Protein AF-A0A9W4UFJ7-F1 (afdb_monomer_lite)

Radius of gyration: 25.42 Å; chains: 1; bounding box: 50×74×70 Å

Structure (mmCIF, N/CA/C/O backbone):
data_AF-A0A9W4UFJ7-F1
#
_entry.id   AF-A0A9W4UFJ7-F1
#
loop_
_atom_site.group_PDB
_atom_site.id
_atom_site.type_symbol
_atom_site.label_atom_id
_atom_site.label_alt_id
_atom_site.label_comp_id
_atom_site.label_asym_id
_atom_site.label_entity_id
_atom_site.label_seq_id
_atom_site.pdbx_PDB_ins_code
_atom_site.Cartn_x
_atom_site.Cartn_y
_atom_site.Cartn_z
_atom_site.occupancy
_atom_site.B_iso_or_equiv
_atom_site.auth_seq_id
_atom_site.auth_comp_id
_atom_site.auth_asym_id
_atom_site.auth_atom_id
_atom_site.pdbx_PDB_model_num
ATOM 1 N N . MET A 1 1 ? 18.451 -15.533 1.574 1.00 30.88 1 MET A N 1
ATOM 2 C CA . MET A 1 1 ? 17.356 -16.378 2.098 1.00 30.88 1 MET A CA 1
ATOM 3 C C . MET A 1 1 ? 16.949 -15.847 3.470 1.00 30.88 1 MET A C 1
ATOM 5 O O . MET A 1 1 ? 17.433 -16.351 4.464 1.00 30.88 1 MET A O 1
ATOM 9 N N . PHE A 1 2 ? 16.139 -14.787 3.521 1.00 21.27 2 PHE A N 1
ATOM 10 C CA . PHE A 1 2 ? 15.476 -14.267 4.726 1.00 21.27 2 PHE A CA 1
ATOM 11 C C . PHE A 1 2 ? 14.352 -13.340 4.239 1.00 21.27 2 PHE A C 1
ATOM 13 O O . PHE A 1 2 ? 14.628 -12.300 3.655 1.00 21.27 2 PHE A O 1
ATOM 20 N N . VAL A 1 3 ? 13.096 -13.743 4.430 1.00 28.36 3 VAL A N 1
ATOM 21 C CA . VAL A 1 3 ? 11.921 -12.872 4.273 1.00 28.36 3 VAL A CA 1
ATOM 22 C C . VAL A 1 3 ? 11.548 -12.415 5.685 1.00 28.36 3 VAL A C 1
ATOM 24 O O . VAL A 1 3 ? 11.373 -13.283 6.551 1.00 28.36 3 VAL A O 1
ATOM 27 N N . PRO A 1 4 ? 11.430 -11.109 5.979 1.00 25.78 4 PRO A N 1
ATOM 28 C CA . PRO A 1 4 ? 11.013 -10.666 7.298 1.00 25.78 4 PRO A CA 1
ATOM 29 C C . PRO A 1 4 ? 9.503 -10.893 7.450 1.00 25.78 4 PRO A C 1
ATOM 31 O O . PRO A 1 4 ? 8.682 -10.046 7.123 1.00 25.78 4 PRO A O 1
ATOM 34 N N . SER A 1 5 ? 9.134 -12.072 7.954 1.00 32.66 5 SER A N 1
ATOM 35 C CA . SER A 1 5 ? 7.776 -12.398 8.399 1.00 32.66 5 SER A CA 1
ATOM 36 C C . SER A 1 5 ? 7.630 -12.053 9.887 1.00 32.66 5 SER A C 1
ATOM 38 O O . SER A 1 5 ? 7.902 -12.858 10.783 1.00 32.66 5 SER A O 1
ATOM 40 N N . GLY A 1 6 ? 7.219 -10.813 10.162 1.00 30.31 6 GLY A N 1
ATOM 41 C CA . GLY A 1 6 ? 7.065 -10.286 11.525 1.00 30.31 6 GLY A CA 1
ATOM 42 C C . GLY A 1 6 ? 6.075 -11.068 12.400 1.00 30.31 6 GLY A C 1
ATOM 43 O O . GLY A 1 6 ? 6.313 -11.210 13.597 1.00 30.31 6 GLY A O 1
ATOM 44 N N . SER A 1 7 ? 5.032 -11.668 11.816 1.00 34.06 7 SER A N 1
ATOM 45 C CA . SER A 1 7 ? 4.041 -12.450 12.580 1.00 34.06 7 SER A CA 1
ATOM 46 C C . SER A 1 7 ? 4.331 -13.953 12.637 1.00 34.06 7 SER A C 1
ATOM 48 O O . SER A 1 7 ? 4.010 -14.602 13.630 1.00 34.06 7 SER A O 1
ATOM 50 N N . SER A 1 8 ? 4.994 -14.535 11.629 1.00 34.72 8 SER A N 1
ATOM 51 C CA . SER A 1 8 ? 5.233 -15.989 11.595 1.00 34.72 8 SER A CA 1
ATOM 52 C C . SER A 1 8 ? 6.418 -16.428 12.467 1.00 34.72 8 SER A C 1
ATOM 54 O O . SER A 1 8 ? 6.401 -17.530 13.025 1.00 34.72 8 SER A O 1
ATOM 56 N N . SER A 1 9 ? 7.427 -15.565 12.648 1.00 31.89 9 SER A N 1
ATOM 57 C CA . SER A 1 9 ? 8.611 -15.899 13.454 1.00 31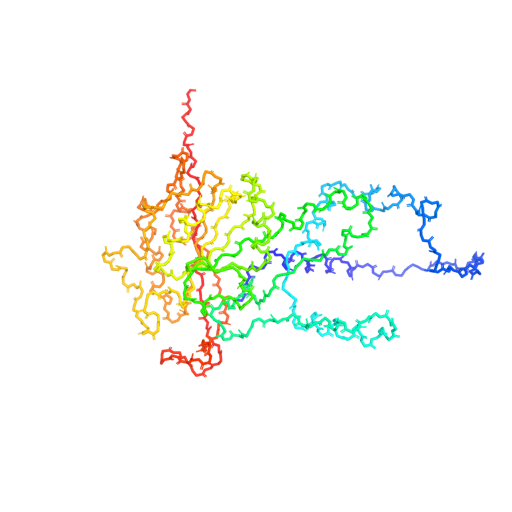.89 9 SER A CA 1
ATOM 58 C C . SER A 1 9 ? 8.324 -15.953 14.963 1.00 31.89 9 SER A C 1
ATOM 60 O O . SER A 1 9 ? 8.888 -16.799 15.661 1.00 31.89 9 SER A O 1
ATOM 62 N N . ARG A 1 10 ? 7.392 -15.127 15.466 1.00 35.75 10 ARG A N 1
ATOM 63 C CA . ARG A 1 10 ? 6.959 -15.142 16.877 1.00 35.75 10 ARG A CA 1
ATOM 64 C C . ARG A 1 10 ? 6.220 -16.432 17.244 1.00 35.75 10 ARG A C 1
ATOM 66 O O . ARG A 1 10 ? 6.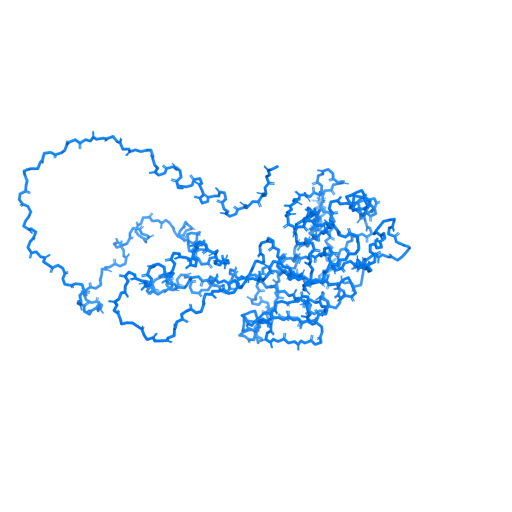495 -17.008 18.294 1.00 35.75 10 ARG A O 1
ATOM 73 N N . ILE A 1 11 ? 5.375 -16.940 16.347 1.00 35.31 11 ILE A N 1
ATOM 74 C CA . ILE A 1 11 ? 4.596 -18.170 16.564 1.00 35.31 11 ILE A CA 1
ATOM 75 C C . ILE A 1 11 ? 5.506 -19.410 16.598 1.00 35.31 11 ILE A C 1
ATOM 77 O O . ILE A 1 11 ? 5.351 -20.266 17.469 1.00 35.31 11 ILE A O 1
ATOM 81 N N . ARG A 1 12 ? 6.528 -19.496 15.729 1.00 34.16 12 ARG A N 1
ATOM 82 C CA . ARG A 1 12 ? 7.486 -20.624 15.759 1.00 34.16 12 ARG A CA 1
ATOM 83 C C . ARG A 1 12 ? 8.308 -20.680 17.047 1.00 34.16 12 ARG A C 1
ATOM 85 O O . ARG A 1 12 ? 8.558 -21.772 17.551 1.00 34.16 12 ARG A O 1
ATOM 92 N N . LYS A 1 13 ? 8.699 -19.523 17.592 1.00 33.41 13 LYS A N 1
ATOM 93 C CA . LYS A 1 13 ? 9.535 -19.449 18.801 1.00 33.41 13 LYS A CA 1
ATOM 94 C C . LYS A 1 13 ? 8.774 -19.866 20.070 1.00 33.41 13 LYS A C 1
ATOM 96 O O . LYS A 1 13 ? 9.372 -20.472 20.951 1.00 33.41 13 LYS A O 1
ATOM 101 N N . MET A 1 14 ? 7.459 -19.629 20.138 1.00 34.16 14 MET A N 1
ATOM 102 C CA . MET A 1 14 ? 6.616 -20.115 21.244 1.00 34.16 14 MET A CA 1
ATOM 103 C C . MET A 1 14 ? 6.387 -21.635 21.201 1.00 34.16 14 MET A C 1
ATOM 105 O O . MET A 1 14 ? 6.461 -22.289 22.236 1.00 34.16 14 MET A O 1
ATOM 109 N N . VAL A 1 15 ? 6.183 -22.221 20.015 1.00 35.56 15 VAL A N 1
ATOM 110 C CA . VAL A 1 15 ? 5.929 -23.671 19.872 1.00 35.56 15 VAL A CA 1
ATOM 111 C C . VAL A 1 15 ? 7.181 -24.517 20.153 1.00 35.56 15 VAL A C 1
ATOM 113 O O . VAL A 1 15 ? 7.070 -25.633 20.659 1.00 35.56 15 VAL A O 1
ATOM 116 N N . GLN A 1 16 ? 8.383 -23.996 19.884 1.00 33.66 16 GLN A N 1
ATOM 117 C CA . GLN A 1 16 ? 9.638 -24.694 20.202 1.00 33.66 16 GLN A CA 1
ATOM 118 C C . GLN A 1 16 ? 9.947 -24.731 21.706 1.00 33.66 16 GLN A C 1
ATOM 120 O O . GLN A 1 16 ? 10.484 -25.728 22.186 1.00 33.66 16 GLN A O 1
ATOM 125 N N . ASN A 1 17 ? 9.548 -23.704 22.459 1.00 33.03 17 ASN A N 1
ATOM 126 C CA . ASN A 1 17 ? 9.793 -23.635 23.903 1.00 33.03 17 ASN A CA 1
ATOM 127 C C . ASN A 1 17 ? 8.859 -24.535 24.733 1.00 33.03 17 ASN A C 1
ATOM 129 O O . ASN A 1 17 ? 9.140 -24.781 25.900 1.00 33.03 17 ASN A O 1
ATOM 133 N N . LEU A 1 18 ? 7.788 -25.074 24.139 1.00 35.06 18 LEU A N 1
ATOM 134 C CA . LEU A 1 18 ? 6.866 -26.011 24.798 1.00 35.06 18 LEU A CA 1
ATOM 135 C C . LEU A 1 18 ? 7.277 -27.490 24.666 1.00 35.06 18 LEU A C 1
ATOM 137 O O . LEU A 1 18 ? 6.635 -28.348 25.260 1.00 35.06 18 LEU A O 1
ATOM 141 N N . LYS A 1 19 ? 8.337 -27.815 23.909 1.00 34.09 19 LYS A N 1
ATOM 142 C CA . LYS A 1 19 ? 8.757 -29.209 23.649 1.00 34.09 19 LYS A CA 1
ATOM 143 C C . LYS A 1 19 ? 9.931 -29.718 24.491 1.00 34.09 19 LYS A C 1
ATOM 145 O O . LYS A 1 19 ? 10.428 -30.807 24.223 1.00 34.09 19 LYS A O 1
ATOM 150 N N . VAL A 1 20 ? 10.375 -28.987 25.512 1.00 37.91 20 VAL A N 1
ATOM 151 C CA . VAL A 1 20 ? 11.480 -29.440 26.374 1.00 37.91 20 VAL A CA 1
ATOM 152 C C . VAL A 1 20 ? 11.070 -29.377 27.838 1.00 37.91 20 VAL A C 1
ATOM 154 O O . VAL A 1 20 ? 11.389 -28.428 28.540 1.00 37.91 20 VAL A O 1
ATOM 157 N N . SER A 1 21 ? 10.346 -30.400 28.288 1.00 32.22 21 SER A N 1
ATOM 158 C CA . SER A 1 21 ? 10.252 -30.798 29.698 1.00 32.22 21 SER A CA 1
ATOM 159 C C . SER A 1 21 ? 9.441 -32.094 29.797 1.00 32.22 21 SER A C 1
ATOM 161 O O . SER A 1 21 ? 8.368 -32.123 30.392 1.00 32.22 21 SER A O 1
ATOM 163 N N . ASP A 1 22 ? 9.947 -33.171 29.199 1.00 34.53 22 ASP A N 1
ATOM 164 C CA . ASP A 1 22 ? 9.456 -34.519 29.487 1.00 34.53 22 ASP A CA 1
ATOM 165 C C . ASP A 1 22 ? 10.550 -35.243 30.279 1.00 34.53 22 ASP A C 1
ATOM 167 O O . ASP A 1 22 ? 11.470 -35.856 29.735 1.00 34.53 22 ASP A O 1
ATOM 171 N N . LYS A 1 23 ? 10.525 -35.054 31.602 1.00 34.09 23 LYS A N 1
ATOM 172 C CA . LYS A 1 23 ? 11.269 -35.884 32.550 1.00 34.09 23 LYS A CA 1
ATOM 173 C C . LYS A 1 23 ? 10.268 -36.505 33.510 1.00 34.09 23 LYS A C 1
ATOM 175 O O . LYS A 1 23 ? 9.694 -35.848 34.368 1.00 34.09 23 LYS A O 1
ATOM 180 N N . THR A 1 24 ? 10.099 -37.801 33.305 1.00 37.34 24 THR A N 1
ATOM 181 C CA . THR A 1 24 ? 9.360 -38.776 34.098 1.00 37.34 24 THR A CA 1
ATOM 182 C C . THR A 1 24 ? 9.537 -38.593 35.607 1.00 37.34 24 THR A C 1
ATOM 184 O O . THR A 1 24 ? 10.638 -38.788 36.127 1.00 37.34 24 THR A O 1
ATOM 187 N N . ALA A 1 25 ? 8.437 -38.341 36.316 1.00 29.95 25 ALA A N 1
ATOM 188 C CA . ALA A 1 25 ? 8.302 -38.634 37.738 1.00 29.95 25 ALA A CA 1
ATOM 189 C C . ALA A 1 25 ? 7.152 -39.637 37.908 1.00 29.95 25 ALA A C 1
ATOM 191 O O . ALA A 1 25 ? 6.010 -39.358 37.550 1.00 29.95 25 ALA A O 1
ATOM 192 N N . LYS A 1 26 ? 7.485 -40.835 38.401 1.00 33.97 26 LYS A N 1
ATOM 193 C CA . LYS A 1 26 ? 6.519 -41.847 38.838 1.00 33.97 26 LYS A CA 1
ATOM 194 C C . LYS A 1 26 ? 5.733 -41.279 40.020 1.00 33.97 26 LYS A C 1
ATOM 196 O O . LYS A 1 26 ? 6.349 -40.863 40.996 1.00 33.97 26 LYS A O 1
ATOM 201 N N . VAL A 1 27 ? 4.407 -41.293 39.937 1.00 32.78 27 VAL A N 1
ATOM 202 C CA . VAL A 1 27 ? 3.522 -41.057 41.083 1.00 32.78 27 VAL A CA 1
ATOM 203 C C . VAL A 1 27 ? 2.687 -42.315 41.286 1.00 32.78 27 VAL A C 1
ATOM 205 O O . VAL A 1 27 ? 2.062 -42.814 40.350 1.00 32.78 27 VAL A O 1
ATOM 208 N N . ASP A 1 28 ? 2.762 -42.847 42.503 1.00 30.12 28 ASP A N 1
ATOM 209 C CA . ASP A 1 28 ? 2.077 -44.051 42.958 1.00 30.12 28 ASP A CA 1
ATOM 210 C C . ASP A 1 28 ? 0.552 -43.888 42.897 1.00 30.12 28 ASP A C 1
ATOM 212 O O . ASP A 1 28 ? -0.034 -42.998 43.513 1.00 30.12 28 ASP A O 1
ATOM 216 N N . ASN A 1 29 ? -0.099 -44.789 42.160 1.00 34.97 29 ASN A N 1
ATOM 217 C CA . ASN A 1 29 ? -1.552 -44.879 42.055 1.00 34.97 29 ASN A CA 1
ATOM 218 C C . ASN A 1 29 ? -2.113 -45.759 43.181 1.00 34.97 29 ASN A C 1
ATOM 220 O O . ASN A 1 29 ? -2.378 -46.945 42.990 1.00 34.97 29 ASN A O 1
ATOM 224 N N . THR A 1 30 ? -2.362 -45.161 44.343 1.00 35.28 30 THR A N 1
ATOM 225 C CA . THR A 1 30 ? -3.286 -45.715 45.346 1.00 35.28 30 THR A CA 1
ATOM 226 C C . THR A 1 30 ? -4.212 -44.630 45.875 1.00 35.28 30 THR A C 1
ATOM 228 O O . THR A 1 30 ? -4.125 -44.210 47.023 1.00 35.28 30 THR A O 1
ATOM 231 N N . ALA A 1 31 ? -5.139 -44.195 45.027 1.00 33.47 31 ALA A N 1
ATOM 232 C CA . ALA A 1 31 ? -6.408 -43.624 45.457 1.00 33.47 31 ALA A CA 1
ATOM 233 C C . ALA A 1 31 ? -7.468 -44.010 44.421 1.00 33.47 31 ALA A C 1
ATOM 235 O O . ALA A 1 31 ? -7.407 -43.597 43.265 1.00 33.47 31 ALA A O 1
ATOM 236 N N . LYS A 1 32 ? -8.419 -44.858 44.826 1.00 36.00 32 LYS A N 1
ATOM 237 C CA . LYS A 1 32 ? -9.635 -45.119 44.053 1.00 36.00 32 LYS A CA 1
ATOM 238 C C . LYS A 1 32 ? -10.405 -43.804 43.948 1.00 36.00 32 LYS A C 1
ATOM 240 O O . LYS A 1 32 ? -10.989 -43.364 44.931 1.00 36.00 32 LYS A O 1
ATOM 245 N N . VAL A 1 33 ? -10.387 -43.190 42.772 1.00 36.16 33 VAL A N 1
ATOM 246 C CA . VAL A 1 33 ? -11.354 -42.160 42.395 1.00 36.16 33 VAL A CA 1
ATOM 247 C C . VAL A 1 33 ? -12.404 -42.863 41.546 1.00 36.16 33 VAL A C 1
ATOM 249 O O . VAL A 1 33 ? -12.085 -43.422 40.495 1.00 36.16 33 VAL A O 1
ATOM 252 N N . ASP A 1 34 ? -13.636 -42.906 42.047 1.00 32.69 34 ASP A N 1
ATOM 253 C CA . ASP A 1 34 ? -14.794 -43.439 41.332 1.00 32.69 34 ASP A CA 1
ATOM 254 C C . ASP A 1 34 ? -15.035 -42.626 40.049 1.00 32.69 34 ASP A C 1
ATOM 256 O O . ASP A 1 34 ? -15.625 -41.549 40.061 1.00 32.69 34 ASP A O 1
ATOM 260 N N . ASN A 1 35 ? -14.572 -43.159 38.917 1.00 36.53 35 ASN A N 1
ATOM 261 C CA . ASN A 1 35 ? -14.795 -42.620 37.571 1.00 36.53 35 ASN A CA 1
ATOM 262 C C . ASN A 1 35 ? -16.123 -43.125 36.976 1.00 36.53 35 ASN A C 1
ATOM 264 O O . ASN A 1 35 ? -16.172 -43.631 35.855 1.00 36.53 35 ASN A O 1
ATOM 268 N N . THR A 1 36 ? -17.221 -43.019 37.725 1.00 35.38 36 THR A N 1
ATOM 269 C CA . THR A 1 36 ? -18.566 -43.414 37.258 1.00 35.38 36 THR A CA 1
ATOM 270 C C . THR A 1 36 ? -19.466 -42.245 36.866 1.00 35.38 36 THR A C 1
ATOM 272 O O . THR A 1 36 ? -20.585 -42.469 36.407 1.00 35.38 36 THR A O 1
ATOM 275 N N . ALA A 1 37 ? -18.984 -41.003 36.912 1.00 36.19 37 ALA A N 1
ATOM 276 C CA . ALA A 1 37 ? -19.701 -39.887 36.307 1.00 36.19 37 ALA A CA 1
ATOM 277 C C . ALA A 1 37 ? -19.410 -39.827 34.798 1.00 36.19 37 ALA A C 1
ATOM 279 O O . ALA A 1 37 ? -18.451 -39.197 34.353 1.00 36.19 37 ALA A O 1
ATOM 280 N N . LYS A 1 38 ? -20.259 -40.476 33.992 1.00 38.22 38 LYS A N 1
ATOM 281 C CA . LYS A 1 38 ? -20.434 -40.089 32.586 1.00 38.22 38 LYS A CA 1
ATOM 282 C C . LYS A 1 38 ? -20.845 -38.616 32.579 1.00 38.22 38 LYS A C 1
ATOM 284 O O . LYS A 1 38 ? -21.983 -38.300 32.914 1.00 38.22 38 LYS A O 1
ATOM 289 N N . VAL A 1 39 ? -19.914 -37.724 32.246 1.00 42.53 39 VAL A N 1
ATOM 290 C CA . VAL A 1 39 ? -20.232 -36.318 31.987 1.00 42.53 39 VAL A CA 1
ATOM 291 C C . VAL A 1 39 ? -21.035 -36.299 30.694 1.00 42.53 39 VAL A C 1
ATOM 293 O O . VAL A 1 39 ? -20.502 -36.501 29.604 1.00 42.53 39 VAL A O 1
ATOM 296 N N . ASP A 1 40 ? -22.346 -36.164 30.841 1.00 41.72 40 ASP A N 1
ATOM 297 C CA . ASP A 1 40 ? -23.267 -35.998 29.733 1.00 41.72 40 ASP A CA 1
ATOM 298 C C . ASP A 1 40 ? -23.049 -34.608 29.119 1.00 41.72 40 ASP A C 1
ATOM 300 O O . ASP A 1 40 ? -23.561 -33.597 29.601 1.00 41.72 40 ASP A O 1
ATOM 304 N N . ASN A 1 41 ? -22.243 -34.552 28.057 1.00 46.88 41 ASN A N 1
ATOM 305 C CA . ASN A 1 41 ? -21.935 -33.330 27.307 1.00 46.88 41 ASN A CA 1
ATOM 306 C C . ASN A 1 41 ? -23.144 -32.771 26.525 1.00 46.88 41 ASN A C 1
ATOM 308 O O . ASN A 1 41 ? -22.981 -31.846 25.731 1.00 46.88 41 ASN A O 1
ATOM 312 N N . THR A 1 42 ? -24.352 -33.311 26.724 1.00 46.09 42 THR A N 1
ATOM 313 C CA . THR A 1 42 ? -25.587 -32.825 26.094 1.00 46.09 42 THR A CA 1
ATOM 314 C C . THR A 1 42 ? -26.438 -31.935 27.006 1.00 46.09 42 THR A C 1
ATOM 316 O O . THR A 1 42 ? -27.463 -31.403 26.566 1.00 46.09 42 THR A O 1
ATOM 319 N N . ALA A 1 43 ? -26.012 -31.709 28.257 1.00 53.53 43 ALA A N 1
ATOM 320 C CA . ALA A 1 43 ? -26.695 -30.803 29.172 1.00 53.53 43 ALA A CA 1
ATOM 321 C C . ALA A 1 43 ? -26.758 -29.384 28.582 1.00 53.53 43 ALA A C 1
ATOM 323 O O . ALA A 1 43 ? -25.743 -28.751 28.286 1.00 53.53 43 ALA A O 1
ATOM 324 N N . LYS A 1 44 ? -27.982 -28.878 28.412 1.00 49.97 44 LYS A N 1
ATOM 325 C CA . LYS A 1 44 ? -28.245 -27.522 27.930 1.00 49.97 44 LYS A CA 1
ATOM 326 C C . LYS A 1 44 ? -27.568 -26.538 28.890 1.00 49.97 44 LYS A C 1
ATOM 328 O O . LYS A 1 44 ? -27.937 -26.466 30.061 1.00 49.97 44 LYS A O 1
ATOM 333 N N . ILE A 1 45 ? -26.553 -25.824 28.409 1.00 57.03 45 ILE A N 1
ATOM 334 C CA . ILE A 1 45 ? -25.836 -24.837 29.221 1.00 57.03 45 ILE A CA 1
ATOM 335 C C . ILE A 1 45 ? -26.809 -23.702 29.561 1.00 57.03 45 ILE A C 1
ATOM 337 O O . ILE A 1 45 ? -27.391 -23.083 28.668 1.00 57.03 45 ILE A O 1
ATOM 341 N N . ASP A 1 46 ? -26.979 -23.428 30.848 1.00 68.06 46 ASP A N 1
ATOM 342 C CA . ASP A 1 46 ? -27.724 -22.302 31.389 1.00 68.06 46 ASP A CA 1
ATOM 343 C C . ASP A 1 46 ? -26.875 -21.532 32.419 1.00 68.06 46 ASP A C 1
ATOM 345 O O . ASP A 1 46 ? -25.725 -21.866 32.702 1.00 68.06 46 ASP A O 1
ATOM 349 N N . MET A 1 47 ? -27.414 -20.442 32.969 1.00 60.22 47 MET A N 1
ATOM 350 C CA . MET A 1 47 ? -26.658 -19.606 33.916 1.00 60.22 47 MET A CA 1
ATOM 351 C C . MET A 1 47 ? -26.366 -20.300 35.258 1.00 60.22 47 MET A C 1
ATOM 353 O O . MET A 1 47 ? -25.572 -19.778 36.034 1.00 60.22 47 MET A O 1
ATOM 357 N N . THR A 1 48 ? -27.007 -21.431 35.549 1.00 63.97 48 THR A N 1
ATOM 358 C CA . THR A 1 48 ? -26.877 -22.173 36.809 1.00 63.97 48 THR A CA 1
ATOM 359 C C . THR A 1 48 ? -25.862 -23.311 36.726 1.00 63.97 48 THR A C 1
ATOM 361 O O . THR A 1 48 ? -25.320 -23.702 37.757 1.00 63.97 48 THR A O 1
ATOM 364 N N . ASN A 1 49 ? -25.557 -23.805 35.519 1.00 69.19 49 ASN A N 1
ATOM 365 C CA . ASN A 1 49 ? -24.552 -24.848 35.283 1.00 69.19 49 ASN A CA 1
ATOM 366 C C . ASN A 1 49 ? -23.289 -24.350 34.549 1.00 69.19 49 ASN A C 1
ATOM 368 O O . ASN A 1 49 ? -22.341 -25.114 34.366 1.00 69.19 49 ASN A O 1
ATOM 372 N N . ALA A 1 50 ? -23.243 -23.075 34.153 1.00 67.19 50 ALA A N 1
ATOM 373 C CA . ALA A 1 50 ? -22.040 -22.454 33.613 1.00 67.19 50 ALA A CA 1
ATOM 374 C C . ALA A 1 50 ? -21.007 -22.181 34.722 1.00 67.19 50 ALA A C 1
ATOM 376 O O . ALA A 1 50 ? -21.321 -21.564 35.742 1.00 67.19 50 ALA A O 1
ATOM 377 N N . ASN A 1 51 ? -19.748 -22.579 34.499 1.00 69.88 51 ASN A N 1
ATOM 378 C CA . ASN A 1 51 ? -18.658 -22.255 35.422 1.00 69.88 51 ASN A CA 1
ATOM 379 C C . ASN A 1 51 ? -18.519 -20.729 35.588 1.00 69.88 51 ASN A C 1
ATOM 381 O O . ASN A 1 51 ? -18.538 -20.002 34.585 1.00 69.88 51 ASN A O 1
ATOM 385 N N . PRO A 1 52 ? -18.320 -20.221 36.820 1.00 71.19 52 PRO A N 1
ATOM 386 C CA . PRO A 1 52 ? -18.028 -18.814 37.040 1.00 71.19 52 PRO A CA 1
ATOM 387 C C . PRO A 1 52 ? -16.817 -18.372 36.218 1.00 71.19 52 PRO A C 1
ATOM 389 O O . PRO A 1 52 ? -15.771 -19.018 36.220 1.00 71.19 52 PRO A O 1
ATOM 392 N N . GLN A 1 53 ? -16.933 -17.230 35.541 1.00 68.75 53 GLN A N 1
ATOM 393 C CA . GLN A 1 53 ? -15.888 -16.721 34.647 1.00 68.75 53 GLN A CA 1
ATOM 394 C C . GLN A 1 53 ? -14.539 -16.500 35.364 1.00 68.75 53 GLN A C 1
ATOM 396 O O . GLN A 1 53 ? -13.491 -16.624 34.734 1.00 68.75 53 GLN A O 1
ATOM 401 N N . SER A 1 54 ? -14.560 -16.232 36.677 1.00 71.69 54 SER A N 1
ATOM 402 C CA . SER A 1 54 ? -13.376 -16.103 37.543 1.00 71.69 54 SER A CA 1
ATOM 403 C C . SER A 1 54 ? -12.566 -17.394 37.688 1.00 71.69 54 SER A C 1
ATOM 405 O O . SER A 1 54 ? -11.399 -17.336 38.060 1.00 71.69 54 SER A O 1
ATOM 407 N N . GLN A 1 55 ? -13.155 -18.549 37.371 1.00 75.81 55 GLN A N 1
ATOM 408 C CA . GLN A 1 55 ? -12.460 -19.836 37.353 1.00 75.81 55 GLN A CA 1
ATOM 409 C C . GLN A 1 55 ? -11.715 -20.088 36.036 1.00 75.81 55 GLN A C 1
ATOM 411 O O . GLN A 1 55 ? -10.958 -21.050 35.932 1.00 75.81 55 GLN A O 1
ATOM 416 N N . SER A 1 56 ? -11.901 -19.240 35.019 1.00 78.75 56 SER A N 1
ATOM 417 C CA . SER A 1 56 ? -11.122 -19.325 33.787 1.00 78.75 56 SER A CA 1
ATOM 418 C C . SER A 1 56 ? -9.695 -18.833 34.047 1.00 78.75 56 SER A C 1
ATOM 420 O O . SER A 1 56 ? -9.542 -17.666 34.409 1.00 78.75 56 SER A O 1
ATOM 422 N N . PRO A 1 57 ? -8.642 -19.631 33.785 1.00 79.19 57 PRO A N 1
ATOM 423 C CA . PRO A 1 57 ? -7.254 -19.166 33.898 1.00 79.19 57 PRO A CA 1
ATOM 424 C C . PRO A 1 57 ? -6.975 -17.925 33.042 1.00 79.19 57 PRO A C 1
ATOM 426 O O . PRO A 1 57 ? -6.159 -17.079 33.398 1.00 79.19 57 PRO A O 1
ATOM 429 N N . LEU A 1 58 ? -7.716 -17.769 31.940 1.00 81.69 58 LEU A N 1
ATOM 430 C CA . LEU A 1 58 ? -7.651 -16.582 31.101 1.00 81.69 58 LEU A CA 1
ATOM 431 C C . LEU A 1 58 ? -8.004 -15.316 31.896 1.00 81.69 58 LEU A C 1
ATOM 433 O O . LEU A 1 58 ? -7.292 -14.330 31.800 1.00 81.69 58 LEU A O 1
ATOM 437 N N . PHE A 1 59 ? -9.049 -15.340 32.722 1.00 83.19 59 PHE A N 1
ATOM 438 C CA . PHE A 1 59 ? -9.503 -14.162 33.472 1.00 83.19 59 PHE A CA 1
ATOM 439 C C . PHE A 1 59 ? -8.986 -14.099 34.912 1.00 83.19 59 PHE A C 1
ATOM 441 O O . PHE A 1 59 ? -8.858 -13.006 35.456 1.00 83.19 59 PHE A O 1
ATOM 448 N N . GLY A 1 60 ? -8.682 -15.246 35.520 1.00 81.88 60 GLY A N 1
ATOM 449 C CA . GLY A 1 60 ? -8.172 -15.350 36.886 1.00 81.88 60 GLY A CA 1
ATOM 450 C C . GLY A 1 60 ? -6.647 -15.296 37.000 1.00 81.88 60 GLY A C 1
ATOM 451 O O . GLY A 1 60 ? -6.140 -15.050 38.090 1.00 81.88 60 GLY A O 1
ATOM 452 N N . THR A 1 61 ? -5.904 -15.524 35.909 1.00 86.19 61 THR A N 1
ATOM 453 C CA . THR A 1 61 ? -4.429 -15.595 35.935 1.00 86.19 61 THR A CA 1
ATOM 454 C C . THR A 1 61 ? -3.766 -14.664 34.926 1.00 86.19 61 THR A C 1
ATOM 456 O O . THR A 1 61 ? -2.750 -14.054 35.249 1.00 86.19 61 THR A O 1
ATOM 459 N N . VAL A 1 62 ? -4.308 -14.535 33.709 1.00 85.50 62 VAL A N 1
ATOM 460 C CA . VAL A 1 62 ? -3.678 -13.718 32.658 1.00 85.50 62 VAL A CA 1
ATOM 461 C C . VAL A 1 62 ? -4.069 -12.243 32.823 1.00 85.50 62 VAL A C 1
ATOM 463 O O . VAL A 1 62 ? -5.266 -11.938 32.800 1.00 85.50 62 VAL A O 1
ATOM 466 N N . PRO A 1 63 ? -3.101 -11.312 32.944 1.00 87.44 63 PRO A N 1
ATOM 467 C CA . PRO A 1 63 ? -3.390 -9.884 33.010 1.00 87.44 63 PRO A CA 1
ATOM 468 C C . PRO A 1 63 ? -4.139 -9.377 31.767 1.00 87.44 63 PRO A C 1
ATOM 470 O O . PRO A 1 63 ? -3.948 -9.926 30.674 1.00 87.44 63 PRO A O 1
ATOM 473 N N . PRO A 1 64 ? -4.970 -8.327 31.896 1.00 83.62 64 PRO A N 1
ATOM 474 C CA . PRO A 1 64 ? -5.743 -7.779 30.781 1.00 83.62 64 PRO A CA 1
ATOM 475 C C . PRO A 1 64 ? -4.904 -7.413 29.549 1.00 83.62 64 PRO A C 1
ATOM 477 O O . PRO A 1 64 ? -5.345 -7.622 28.423 1.00 83.62 64 PRO A O 1
ATOM 480 N N . GLU A 1 65 ? -3.683 -6.914 29.737 1.00 84.62 65 GLU A N 1
ATOM 481 C CA . GLU A 1 65 ? -2.780 -6.509 28.654 1.00 84.62 65 GLU A CA 1
ATOM 482 C C . GLU A 1 65 ? -2.384 -7.710 27.790 1.00 84.62 65 GLU A C 1
ATOM 484 O O . GLU A 1 65 ? -2.498 -7.674 26.566 1.00 84.62 65 GLU A O 1
ATOM 489 N N . ILE A 1 66 ? -2.000 -8.813 28.436 1.00 86.88 66 ILE A N 1
ATOM 490 C CA . ILE A 1 66 ? -1.601 -10.047 27.753 1.00 86.88 66 ILE A CA 1
ATOM 491 C C . ILE A 1 66 ? -2.812 -10.718 27.104 1.00 86.88 66 ILE A C 1
ATOM 493 O O . ILE A 1 66 ? -2.710 -11.230 25.990 1.00 86.88 66 ILE A O 1
ATOM 497 N N . ARG A 1 67 ? -3.986 -10.674 27.751 1.00 87.88 67 ARG A N 1
ATOM 498 C CA . ARG A 1 67 ? -5.233 -11.129 27.122 1.00 87.88 67 ARG A CA 1
ATOM 499 C C . ARG A 1 67 ? -5.515 -10.367 25.834 1.00 87.88 67 ARG A C 1
ATOM 501 O O . ARG A 1 67 ? -5.804 -10.995 24.821 1.00 87.88 67 ARG A O 1
ATOM 508 N N . ASN A 1 68 ? -5.390 -9.042 25.853 1.00 83.06 68 ASN A N 1
ATOM 509 C CA . ASN A 1 68 ? -5.618 -8.211 24.674 1.00 83.06 68 ASN A CA 1
ATOM 510 C C . ASN A 1 68 ? -4.655 -8.554 23.533 1.00 83.06 68 ASN A C 1
ATOM 512 O O . ASN A 1 68 ? -5.082 -8.583 22.378 1.00 83.06 68 ASN A O 1
ATOM 516 N N . GLU A 1 69 ? -3.391 -8.866 23.829 1.00 84.12 69 GLU A N 1
ATOM 517 C CA . GLU A 1 69 ? -2.449 -9.359 22.816 1.00 84.12 69 GLU A CA 1
ATOM 518 C C . GLU A 1 69 ? -2.881 -10.714 22.243 1.00 84.12 69 GLU A C 1
ATOM 520 O O . GLU A 1 69 ? -2.927 -10.875 21.022 1.00 84.12 69 GLU A O 1
ATOM 525 N N . ILE A 1 70 ? -3.259 -11.670 23.100 1.00 84.88 70 ILE A N 1
ATOM 526 C CA . ILE A 1 70 ? -3.765 -12.986 22.676 1.00 84.88 70 ILE A CA 1
ATOM 527 C C . ILE A 1 70 ? -4.993 -12.818 21.777 1.00 84.88 70 ILE A C 1
ATOM 529 O O . ILE A 1 70 ? -5.063 -13.417 20.705 1.00 84.88 70 ILE A O 1
ATOM 533 N N . PHE A 1 71 ? -5.945 -11.982 22.186 1.00 85.81 71 PHE A N 1
ATOM 534 C CA . PHE A 1 71 ? -7.161 -11.712 21.429 1.00 85.81 71 PHE A CA 1
ATOM 535 C C . PHE A 1 71 ? -6.866 -11.035 20.094 1.00 85.81 71 PHE A C 1
ATOM 537 O O . PHE A 1 71 ? -7.418 -11.438 19.074 1.00 85.81 71 PHE A O 1
ATOM 544 N N . SER A 1 72 ? -5.957 -10.060 20.077 1.00 81.44 72 SER A N 1
ATOM 545 C CA . SER A 1 72 ? -5.549 -9.378 18.844 1.00 81.44 72 SER A CA 1
ATOM 546 C C . SER A 1 72 ? -4.902 -10.344 17.853 1.00 81.44 72 SER A C 1
ATOM 548 O O . SER A 1 72 ? -5.163 -10.255 16.659 1.00 81.44 72 SER A O 1
ATOM 550 N N . LEU A 1 73 ? -4.098 -11.298 18.335 1.00 80.88 73 LEU A N 1
ATOM 551 C CA . LEU A 1 73 ? -3.489 -12.331 17.494 1.00 80.88 73 LEU A CA 1
ATOM 552 C C . LEU A 1 73 ? -4.508 -13.364 17.003 1.00 80.88 73 LEU A C 1
ATOM 554 O O . LEU A 1 73 ? -4.466 -13.750 15.839 1.00 80.88 73 LEU A O 1
ATOM 558 N N . ALA A 1 74 ? -5.423 -13.805 17.869 1.00 81.38 74 ALA A N 1
ATOM 559 C CA . ALA A 1 74 ? -6.451 -14.785 17.522 1.00 81.38 74 ALA A CA 1
ATOM 560 C C . ALA A 1 74 ? -7.457 -14.250 16.487 1.00 81.38 74 ALA A C 1
ATOM 562 O O . ALA A 1 74 ? -8.015 -15.021 15.712 1.00 81.38 74 ALA A O 1
ATOM 563 N N . ILE A 1 75 ? -7.670 -12.933 16.477 1.00 80.56 75 ILE A N 1
ATOM 564 C CA . ILE A 1 75 ? -8.614 -12.221 15.604 1.00 80.56 75 ILE A CA 1
ATOM 565 C C . ILE A 1 75 ? -7.862 -11.519 14.446 1.00 80.56 75 ILE A C 1
ATOM 567 O O . ILE A 1 75 ? -8.444 -10.766 13.669 1.00 80.56 75 ILE A O 1
ATOM 571 N N . ALA A 1 76 ? -6.557 -11.758 14.291 1.00 80.12 76 ALA A N 1
ATOM 572 C CA . ALA A 1 76 ? -5.785 -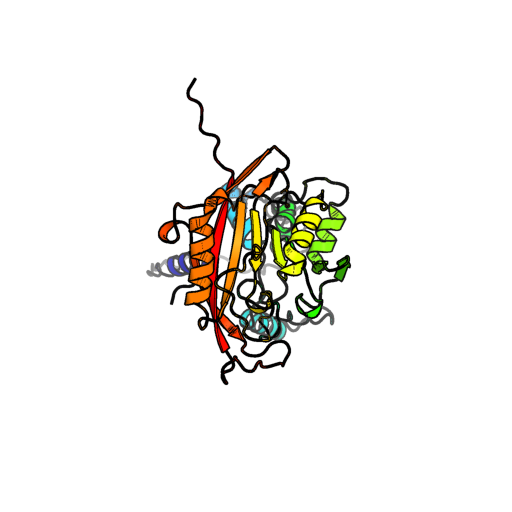11.181 13.198 1.00 80.12 76 ALA A CA 1
ATOM 573 C C . ALA A 1 76 ? -6.248 -11.717 11.835 1.00 80.12 76 ALA A C 1
ATOM 575 O O . ALA A 1 76 ? -6.648 -12.877 11.699 1.00 80.12 76 ALA A O 1
ATOM 576 N N . GLU A 1 77 ? -6.139 -10.879 10.804 1.00 80.81 77 GLU A N 1
ATOM 577 C CA . GLU A 1 77 ? -6.416 -11.309 9.440 1.00 80.81 77 GLU A CA 1
ATOM 578 C C . GLU A 1 77 ? -5.414 -12.362 8.962 1.00 80.81 77 GLU A C 1
ATOM 580 O O . GLU A 1 77 ? -4.196 -12.216 9.094 1.00 80.81 77 GLU A O 1
ATOM 585 N N . TYR A 1 78 ? -5.930 -13.406 8.323 1.00 76.31 78 TYR A N 1
ATOM 586 C CA . TYR A 1 78 ? -5.120 -14.419 7.663 1.00 76.31 78 TYR A CA 1
ATOM 587 C C . TYR A 1 78 ? -5.696 -14.782 6.295 1.00 76.31 78 TYR A C 1
ATOM 589 O O . TYR A 1 78 ? -6.885 -14.618 6.021 1.00 76.31 78 TYR A O 1
ATOM 597 N N . THR A 1 79 ? -4.832 -15.292 5.419 1.00 74.75 79 THR A N 1
ATOM 598 C CA . THR A 1 79 ? -5.250 -16.003 4.207 1.00 74.75 79 THR A CA 1
ATOM 599 C C . THR A 1 79 ? -5.138 -17.491 4.504 1.00 74.75 79 THR A C 1
ATOM 601 O O . THR A 1 79 ? -4.098 -17.941 4.984 1.00 74.75 79 THR A O 1
ATOM 604 N N . GLN A 1 80 ? -6.200 -18.257 4.260 1.00 66.50 80 GLN A N 1
ATOM 605 C CA . GLN A 1 80 ? -6.178 -19.696 4.513 1.00 66.50 80 GLN A CA 1
ATOM 606 C C . GLN A 1 80 ? -5.224 -20.369 3.515 1.00 66.50 80 GLN A C 1
ATOM 608 O O . GLN A 1 80 ? -5.374 -20.210 2.303 1.00 66.50 80 GLN A O 1
ATOM 613 N N . SER A 1 81 ? -4.211 -21.072 4.019 1.00 62.00 81 SER A N 1
ATOM 614 C CA . SER A 1 81 ? -3.238 -21.771 3.177 1.00 62.00 81 SER A CA 1
ATOM 615 C C . SER A 1 81 ? -3.828 -23.050 2.583 1.00 62.00 81 SER A C 1
ATOM 617 O O . SER A 1 81 ? -4.759 -23.627 3.143 1.00 62.00 81 SER A O 1
ATOM 619 N N . GLU A 1 82 ? -3.239 -23.553 1.495 1.00 53.28 82 GLU A N 1
ATOM 620 C CA . GLU A 1 82 ? -3.617 -24.850 0.904 1.00 53.28 82 GLU A CA 1
ATOM 621 C C . GLU A 1 82 ? -3.582 -25.994 1.937 1.00 53.28 82 GLU A C 1
ATOM 623 O O . GLU A 1 82 ? -4.472 -26.838 1.948 1.00 53.28 82 GLU A O 1
ATOM 628 N N . GLN A 1 83 ? -2.636 -25.967 2.885 1.00 50.62 83 GLN A N 1
ATOM 629 C CA . GLN A 1 83 ? -2.555 -26.945 3.981 1.00 50.62 83 GLN A CA 1
ATOM 630 C C . GLN A 1 83 ? -3.700 -26.802 4.994 1.00 50.62 83 GLN A C 1
ATOM 632 O O . GLN A 1 83 ? -4.230 -27.799 5.473 1.00 50.62 83 GLN A O 1
ATOM 637 N N . GLN A 1 84 ? -4.110 -25.573 5.319 1.00 57.56 84 GLN A N 1
ATOM 638 C CA . GLN A 1 84 ? -5.258 -25.332 6.201 1.00 57.56 84 GLN A CA 1
ATOM 639 C C . GLN A 1 84 ? -6.584 -25.686 5.521 1.00 57.56 84 GLN A C 1
ATOM 641 O O . GLN A 1 84 ? -7.535 -26.065 6.200 1.00 57.56 84 GLN A O 1
ATOM 646 N N . ILE A 1 85 ? -6.662 -25.558 4.194 1.00 58.06 85 ILE A N 1
ATOM 647 C CA . ILE A 1 85 ? -7.793 -26.045 3.396 1.00 58.06 85 ILE A CA 1
ATOM 648 C C . ILE A 1 85 ? -7.831 -27.574 3.453 1.00 58.06 85 ILE A C 1
ATOM 650 O O . ILE A 1 85 ? -8.871 -28.142 3.766 1.00 58.06 85 ILE A O 1
ATOM 654 N N . GLU A 1 86 ? -6.698 -28.240 3.226 1.00 51.66 86 GLU A N 1
ATOM 655 C CA . GLU A 1 86 ? -6.598 -29.699 3.300 1.00 51.66 86 GLU A CA 1
ATOM 656 C C . GLU A 1 86 ? -6.967 -30.231 4.693 1.00 51.66 86 GLU A C 1
ATOM 658 O O . GLU A 1 86 ? -7.707 -31.206 4.805 1.00 51.66 86 GLU A O 1
ATOM 663 N N . TRP A 1 87 ? -6.515 -29.576 5.766 1.00 54.62 87 TRP A N 1
ATOM 664 C CA . TRP A 1 87 ? -6.895 -29.936 7.136 1.00 54.62 87 TRP A CA 1
ATOM 665 C C . TRP A 1 87 ? -8.384 -29.729 7.412 1.00 54.62 87 TRP A C 1
ATOM 667 O O . TRP A 1 87 ? -8.997 -30.599 8.022 1.00 54.62 87 TRP A O 1
ATOM 677 N N . ALA A 1 88 ? -8.979 -28.629 6.942 1.00 55.12 88 ALA A N 1
ATOM 678 C CA . ALA A 1 88 ? -10.414 -28.386 7.086 1.00 55.12 88 ALA A CA 1
ATOM 679 C C . ALA A 1 88 ? -11.253 -29.431 6.327 1.00 55.12 88 ALA A C 1
ATOM 681 O O . ALA A 1 88 ? -12.228 -29.946 6.869 1.00 55.12 88 ALA A O 1
ATOM 682 N N . LEU A 1 89 ? -10.833 -29.800 5.112 1.00 55.81 89 LEU A N 1
ATOM 683 C CA . LEU A 1 89 ? -11.466 -30.858 4.321 1.00 55.81 89 LEU A CA 1
ATOM 684 C C . LEU A 1 89 ? -11.332 -32.229 4.998 1.00 55.81 89 LEU A C 1
ATOM 686 O O . LEU A 1 89 ? -12.296 -32.984 5.059 1.00 55.81 89 LEU A O 1
ATOM 690 N N . ARG A 1 90 ? -10.158 -32.552 5.558 1.00 51.88 90 ARG A N 1
ATOM 691 C CA . ARG A 1 90 ? -9.944 -33.804 6.305 1.00 51.88 90 ARG A CA 1
ATOM 692 C C . ARG A 1 90 ? -10.745 -33.857 7.609 1.00 51.88 90 ARG A C 1
ATOM 694 O O . ARG A 1 90 ? -11.229 -34.925 7.958 1.00 51.88 90 ARG A O 1
ATOM 701 N N . ALA A 1 91 ? -10.902 -32.733 8.310 1.00 53.06 91 ALA A N 1
ATOM 702 C CA . ALA A 1 91 ? -11.729 -32.649 9.513 1.00 53.06 91 ALA A CA 1
ATOM 703 C C . ALA A 1 91 ? -13.221 -32.857 9.198 1.00 53.06 91 ALA A C 1
ATOM 705 O O . ALA A 1 91 ? -13.889 -33.591 9.917 1.00 53.06 91 ALA A O 1
ATOM 706 N N . GLN A 1 92 ? -13.718 -32.320 8.075 1.00 51.31 92 GLN A N 1
ATOM 707 C CA . GLN A 1 92 ? -15.079 -32.592 7.586 1.00 51.31 92 GLN A CA 1
ATOM 708 C C . GLN A 1 92 ? -15.327 -34.071 7.262 1.00 51.31 92 GLN A C 1
ATOM 710 O O . GLN A 1 92 ? -16.434 -34.555 7.454 1.00 51.31 92 GLN A O 1
ATOM 715 N N . VAL A 1 93 ? -14.308 -34.799 6.796 1.00 52.12 93 VAL A N 1
ATOM 716 C CA . VAL A 1 93 ? -14.407 -36.247 6.528 1.00 52.12 93 VAL A CA 1
ATOM 717 C C . VAL A 1 93 ? -14.427 -37.076 7.822 1.00 52.12 93 VAL A C 1
ATOM 719 O O . VAL A 1 93 ? -14.918 -38.199 7.819 1.00 52.12 93 VAL A O 1
ATOM 722 N N . LEU A 1 94 ? -13.910 -36.542 8.934 1.00 47.06 94 LEU A N 1
ATOM 723 C CA . LEU A 1 94 ? -13.874 -37.234 10.229 1.00 47.06 94 LEU A CA 1
ATOM 724 C C . LEU A 1 94 ? -15.116 -36.971 11.099 1.00 47.06 94 LEU A C 1
ATOM 726 O O . LEU A 1 94 ? -15.374 -37.747 12.016 1.00 47.06 94 LEU A O 1
ATOM 730 N N . GLU A 1 95 ? -15.896 -35.928 10.806 1.00 46.59 95 GLU A N 1
ATOM 731 C CA . GLU A 1 95 ? -17.154 -35.598 11.490 1.00 46.59 95 GLU A CA 1
ATOM 732 C C . GLU A 1 95 ? -18.362 -35.847 10.569 1.00 46.59 95 GLU A C 1
ATOM 734 O O . GLU A 1 95 ? -19.086 -34.936 10.168 1.00 46.59 95 GLU A O 1
ATOM 739 N N . GLU A 1 96 ? -18.616 -37.117 10.240 1.00 46.53 96 GLU A N 1
ATOM 740 C CA . GLU A 1 96 ? -19.925 -37.541 9.734 1.00 46.53 96 GLU A CA 1
ATOM 741 C C . GLU A 1 96 ? -20.967 -37.408 10.854 1.00 46.53 96 GLU A C 1
ATOM 743 O O . GLU A 1 96 ? -21.239 -38.373 11.560 1.00 46.53 96 GLU A O 1
ATOM 748 N N . THR A 1 97 ? -21.538 -36.218 11.073 1.00 42.34 97 THR A N 1
ATOM 749 C CA . THR A 1 97 ? -22.942 -36.046 11.505 1.00 42.34 97 THR A CA 1
ATOM 750 C C . THR A 1 97 ? -23.353 -34.568 11.593 1.00 42.34 97 THR A C 1
ATOM 752 O O . THR A 1 97 ? -22.953 -33.828 12.482 1.00 42.34 97 THR A O 1
ATOM 755 N N . VAL A 1 98 ? -24.281 -34.196 10.703 1.00 39.22 98 VAL A N 1
ATOM 756 C CA . VAL A 1 98 ? -25.313 -33.156 10.881 1.00 39.22 98 VAL A CA 1
ATOM 757 C C . VAL A 1 98 ? -24.827 -31.713 11.069 1.00 39.22 98 VAL A C 1
ATOM 759 O O . VAL A 1 98 ? -25.026 -31.145 12.130 1.00 39.22 98 VAL A O 1
ATOM 762 N N . TRP A 1 99 ? -24.359 -31.069 9.994 1.00 34.72 99 TRP A N 1
ATOM 763 C CA . TRP A 1 99 ? -24.753 -29.688 9.658 1.00 34.72 99 TRP A CA 1
ATOM 764 C C . TRP A 1 99 ? -24.856 -29.550 8.129 1.00 34.72 99 TRP A C 1
ATOM 766 O O . TRP A 1 99 ? -24.104 -30.166 7.381 1.00 34.72 99 TRP A O 1
ATOM 776 N N . SER A 1 100 ? -25.875 -28.814 7.692 1.00 35.50 100 SER A N 1
ATOM 777 C CA . SER A 1 100 ? -26.446 -28.727 6.342 1.00 35.50 100 SER A CA 1
ATOM 778 C C . SER A 1 100 ? -25.488 -28.333 5.206 1.00 35.50 100 SER A C 1
ATOM 780 O O . SER A 1 100 ? -24.503 -27.638 5.428 1.00 35.50 100 SER A O 1
ATOM 782 N N . GLU A 1 101 ? -25.887 -28.713 3.985 1.00 36.41 101 GLU A N 1
ATOM 783 C CA . GLU A 1 101 ? -25.309 -28.556 2.630 1.00 36.41 101 GLU A CA 1
ATOM 784 C C . GLU A 1 101 ? -24.809 -27.161 2.170 1.00 36.41 101 GLU A C 1
ATOM 786 O O . GLU A 1 101 ? -24.701 -26.907 0.973 1.00 36.41 101 GLU A O 1
ATOM 791 N N . GLU A 1 102 ? -24.408 -26.250 3.052 1.00 41.06 102 GLU A N 1
ATOM 792 C CA . GLU A 1 102 ? -23.508 -25.161 2.654 1.00 41.06 102 GLU A CA 1
ATOM 793 C C . GLU A 1 102 ? -22.071 -25.655 2.799 1.00 41.06 102 GLU A C 1
ATOM 795 O O . GLU A 1 102 ? -21.350 -25.313 3.737 1.00 41.06 102 GLU A O 1
ATOM 800 N N . ALA A 1 103 ? -21.654 -26.510 1.861 1.00 41.84 103 ALA A N 1
ATOM 801 C CA . ALA A 1 103 ? -20.255 -26.877 1.704 1.00 41.84 103 ALA A CA 1
ATOM 802 C C . ALA A 1 103 ? -19.428 -25.585 1.685 1.00 41.84 103 ALA A C 1
ATOM 804 O O . ALA A 1 103 ? -19.548 -24.779 0.758 1.00 41.84 103 ALA A O 1
ATOM 805 N N . VAL A 1 104 ? -18.630 -25.360 2.734 1.00 42.41 104 VAL A N 1
ATOM 806 C CA . VAL A 1 104 ? -17.702 -24.233 2.831 1.00 42.41 104 VAL A CA 1
ATOM 807 C C . VAL A 1 104 ? -16.801 -24.310 1.609 1.00 42.41 104 VAL A C 1
ATOM 809 O O . VAL A 1 104 ? -15.849 -25.087 1.574 1.00 42.41 104 VAL A O 1
ATOM 812 N N . LYS A 1 105 ? -17.138 -23.540 0.570 1.00 47.03 105 LYS A N 1
ATOM 813 C CA . LYS A 1 105 ? -16.359 -23.495 -0.662 1.00 47.03 105 LYS A CA 1
ATOM 814 C C . LYS A 1 105 ? -14.928 -23.148 -0.238 1.00 47.03 105 LYS A C 1
ATOM 816 O O . LYS A 1 105 ? -14.758 -22.135 0.461 1.00 47.03 105 LYS A O 1
ATOM 821 N N . PRO A 1 106 ? -13.923 -23.983 -0.563 1.00 46.50 106 PRO A N 1
ATOM 822 C CA . PRO A 1 106 ? -12.559 -23.721 -0.138 1.00 46.50 106 PRO A CA 1
ATOM 823 C C . PRO A 1 106 ? -12.199 -22.296 -0.568 1.00 46.50 106 PRO A C 1
ATOM 825 O O . PRO A 1 106 ? -12.553 -21.898 -1.684 1.00 46.50 106 PRO A O 1
ATOM 828 N N . PRO A 1 107 ? -11.611 -21.473 0.320 1.00 53.66 107 PRO A N 1
ATOM 829 C CA . PRO A 1 107 ? -11.229 -20.124 -0.053 1.00 53.66 107 PRO A CA 1
ATOM 830 C C . PRO A 1 107 ? -10.365 -20.169 -1.301 1.00 53.66 107 PRO A C 1
ATOM 832 O O . PRO A 1 107 ? -9.365 -20.879 -1.364 1.00 53.66 107 PRO A O 1
ATOM 835 N N . GLU A 1 108 ? -10.792 -19.396 -2.289 1.00 63.69 108 GLU A N 1
ATOM 836 C CA . GLU A 1 108 ? -10.080 -19.212 -3.538 1.00 63.69 108 GLU A CA 1
ATOM 837 C C . GLU A 1 108 ? -8.808 -18.422 -3.202 1.00 63.69 108 GLU A C 1
ATOM 839 O O . GLU A 1 108 ? -8.834 -17.198 -3.051 1.00 63.69 108 GLU A O 1
ATOM 844 N N . THR A 1 109 ? -7.681 -19.121 -3.031 1.00 78.31 109 THR A N 1
ATOM 845 C CA . THR A 1 109 ? -6.385 -18.475 -3.230 1.00 78.31 109 THR A CA 1
ATOM 846 C C . THR A 1 109 ? -6.400 -17.894 -4.635 1.00 78.31 109 THR A C 1
ATOM 848 O O . THR A 1 109 ? -6.921 -18.488 -5.585 1.00 78.31 109 THR A O 1
ATOM 851 N N . TYR A 1 110 ? -5.884 -16.681 -4.779 1.00 85.00 110 TYR A N 1
ATOM 852 C CA . TYR A 1 110 ? -5.795 -16.085 -6.096 1.00 85.00 110 TYR A CA 1
ATOM 853 C C . TYR A 1 110 ? -4.869 -16.936 -6.960 1.00 85.00 110 TYR A C 1
ATOM 855 O O . TYR A 1 110 ? -3.827 -17.414 -6.493 1.00 85.00 110 TYR A O 1
ATOM 863 N N . LEU A 1 111 ? -5.237 -17.098 -8.232 1.00 86.94 111 LEU A N 1
ATOM 864 C CA . LEU A 1 111 ? -4.373 -17.760 -9.200 1.00 86.94 111 LEU A CA 1
ATOM 865 C C . LEU A 1 111 ? -3.021 -17.047 -9.259 1.00 86.94 111 LEU A C 1
ATOM 867 O O . LEU A 1 111 ? -2.927 -15.815 -9.160 1.00 86.94 111 LEU A O 1
ATOM 871 N N . ARG A 1 112 ? -1.964 -17.855 -9.387 1.00 87.00 112 ARG A N 1
ATOM 872 C CA . ARG A 1 112 ? -0.576 -17.401 -9.271 1.00 87.00 112 ARG A CA 1
ATOM 873 C C . ARG A 1 112 ? -0.251 -16.255 -10.223 1.00 87.00 112 ARG A C 1
ATOM 875 O O . ARG A 1 112 ? 0.488 -15.350 -9.851 1.00 87.00 112 ARG A O 1
ATOM 882 N N . ASP A 1 113 ? -0.783 -16.337 -11.429 1.00 90.94 113 ASP A N 1
ATOM 883 C CA . ASP A 1 113 ? -0.534 -15.447 -12.552 1.00 90.94 113 ASP A CA 1
ATOM 884 C C . ASP A 1 113 ? -1.457 -14.222 -12.563 1.00 90.94 113 ASP A C 1
ATOM 886 O O . ASP A 1 113 ? -1.496 -13.485 -13.536 1.00 90.94 113 ASP A O 1
ATOM 890 N N . THR A 1 114 ? -2.220 -13.952 -11.509 1.00 92.62 114 THR A N 1
ATOM 891 C CA . THR A 1 114 ? -3.019 -12.720 -11.456 1.00 92.62 114 THR A CA 1
ATOM 892 C C . THR A 1 114 ? -2.141 -11.505 -11.152 1.00 92.62 114 THR A C 1
ATOM 894 O O . THR A 1 114 ? -1.125 -11.594 -10.467 1.00 92.62 114 THR A O 1
ATOM 897 N N . TYR A 1 115 ? -2.557 -10.323 -11.609 1.00 93.81 115 TYR A N 1
ATOM 898 C CA . TYR A 1 115 ? -1.830 -9.066 -11.368 1.00 93.81 115 TYR A CA 1
ATOM 899 C C . TYR A 1 115 ? -1.817 -8.601 -9.902 1.00 93.81 115 TYR A C 1
ATOM 901 O O . TYR A 1 115 ? -1.080 -7.681 -9.543 1.00 93.81 115 TYR A O 1
ATOM 909 N N . TYR A 1 116 ? -2.684 -9.163 -9.063 1.00 91.81 116 TYR A N 1
ATOM 910 C CA . TYR A 1 116 ? -2.912 -8.717 -7.687 1.00 91.81 116 TYR A CA 1
ATOM 911 C C . TYR A 1 116 ? -2.419 -9.711 -6.633 1.00 91.81 116 TYR A C 1
ATOM 913 O O . TYR A 1 116 ? -2.301 -9.330 -5.471 1.00 91.81 116 TYR A O 1
ATOM 921 N N . ARG A 1 117 ? -2.087 -10.953 -7.006 1.00 91.31 117 ARG A N 1
ATOM 922 C CA . ARG A 1 117 ? -1.535 -11.923 -6.059 1.00 91.31 117 ARG A CA 1
ATOM 923 C C . ARG A 1 117 ? -0.067 -11.636 -5.766 1.00 91.31 117 ARG A C 1
ATOM 925 O O . ARG A 1 117 ? 0.770 -11.646 -6.667 1.00 91.31 117 ARG A O 1
ATOM 932 N N . ARG A 1 118 ? 0.263 -11.484 -4.487 1.00 91.31 118 ARG A N 1
ATOM 933 C CA . ARG A 1 118 ? 1.637 -11.296 -3.992 1.00 91.31 118 ARG A CA 1
ATOM 934 C C . ARG A 1 118 ? 1.740 -11.708 -2.518 1.00 91.31 118 ARG A C 1
ATOM 936 O O . ARG A 1 118 ? 0.698 -11.962 -1.914 1.00 91.31 118 ARG A O 1
ATOM 943 N N . PRO A 1 119 ? 2.949 -11.793 -1.934 1.00 90.19 119 PRO A N 1
ATOM 944 C CA . PRO A 1 119 ? 3.107 -12.069 -0.511 1.00 90.19 119 PRO A CA 1
ATOM 945 C C . PRO A 1 119 ? 2.295 -11.091 0.342 1.00 90.19 119 PRO A C 1
ATOM 947 O O . PRO A 1 119 ? 2.344 -9.885 0.114 1.00 90.19 119 PRO A O 1
ATOM 950 N N . GLY A 1 120 ? 1.514 -11.611 1.284 1.00 84.12 120 GLY A N 1
ATOM 951 C CA . GLY A 1 120 ? 0.574 -10.838 2.091 1.00 84.12 120 GLY A CA 1
ATOM 952 C C . GLY A 1 120 ? -0.777 -10.557 1.420 1.00 84.12 120 GLY A C 1
ATOM 953 O O . GLY A 1 120 ? -1.694 -10.141 2.117 1.00 84.12 120 GLY A O 1
ATOM 954 N N . GLN A 1 121 ? -0.956 -10.826 0.126 1.00 86.12 121 GLN A N 1
ATOM 955 C CA . GLN A 1 121 ? -2.224 -10.706 -0.612 1.00 86.12 121 GLN A CA 1
ATOM 956 C C . GLN A 1 121 ? -2.434 -11.930 -1.518 1.00 86.12 121 GLN A C 1
ATOM 958 O O . GLN A 1 121 ? -2.597 -11.833 -2.736 1.00 86.12 121 GLN A O 1
ATOM 963 N N . GLU A 1 122 ? -2.370 -13.123 -0.934 1.00 86.25 122 GLU A N 1
ATOM 964 C CA . GLU A 1 122 ? -2.460 -14.391 -1.665 1.00 86.25 122 GLU A CA 1
ATOM 965 C C . GLU A 1 122 ? -3.899 -14.825 -1.963 1.00 86.25 122 GLU A C 1
ATOM 967 O O . GLU A 1 122 ? -4.122 -15.742 -2.752 1.00 86.25 122 GLU A O 1
ATOM 972 N N . GLY A 1 123 ? -4.873 -14.186 -1.329 1.00 82.81 123 GLY A N 1
ATOM 973 C CA . GLY A 1 123 ? -6.280 -14.539 -1.405 1.00 82.81 123 GLY A CA 1
ATOM 974 C C . GLY A 1 123 ? -7.100 -13.651 -0.486 1.00 82.81 123 GLY A C 1
ATOM 975 O O . GLY A 1 123 ? -6.591 -12.704 0.118 1.00 82.81 123 GLY A O 1
ATOM 976 N N . GLU A 1 124 ? -8.376 -13.979 -0.355 1.00 79.62 124 GLU A N 1
ATOM 977 C CA . GLU A 1 124 ? -9.260 -13.261 0.555 1.00 79.62 124 GLU A CA 1
ATOM 978 C C . GLU A 1 124 ? -8.806 -13.388 2.007 1.00 79.62 124 GLU A C 1
ATOM 980 O O . GLU A 1 124 ? -8.502 -14.483 2.493 1.00 79.62 124 GLU A O 1
ATOM 985 N N . LYS A 1 125 ? -8.782 -12.247 2.697 1.00 79.44 125 LYS A N 1
ATOM 986 C CA . LYS A 1 125 ? -8.517 -12.179 4.129 1.00 79.44 125 LYS A CA 1
ATOM 987 C C . LYS A 1 125 ? -9.739 -12.618 4.919 1.00 79.44 125 LYS A C 1
ATOM 989 O O . LYS A 1 125 ? -10.881 -12.344 4.545 1.00 79.44 125 LYS A O 1
ATOM 994 N N . ARG A 1 126 ? -9.477 -13.342 6.003 1.00 77.25 126 ARG A N 1
ATOM 995 C CA . ARG A 1 126 ? -10.471 -13.844 6.947 1.00 77.25 126 ARG A CA 1
ATOM 996 C C . ARG A 1 126 ? -10.031 -13.519 8.363 1.00 77.25 126 ARG A C 1
ATOM 998 O O . ARG A 1 126 ? -8.839 -13.481 8.651 1.00 77.25 126 ARG A O 1
ATOM 1005 N N . VAL A 1 127 ? -11.019 -13.347 9.228 1.00 80.12 127 VAL A N 1
ATOM 1006 C CA . VAL A 1 127 ? -10.857 -13.220 10.674 1.00 80.12 127 VAL A CA 1
ATOM 1007 C C . VAL A 1 127 ? -11.656 -14.343 11.317 1.00 80.12 127 VAL A C 1
ATOM 1009 O O . VAL A 1 127 ? -12.822 -14.543 10.967 1.00 80.12 127 VAL A O 1
ATOM 1012 N N . ASP A 1 128 ? -11.040 -15.087 12.233 1.00 79.62 128 ASP A N 1
ATOM 1013 C CA . ASP A 1 128 ? -11.755 -16.098 13.005 1.00 79.62 128 ASP A CA 1
ATOM 1014 C C . ASP A 1 128 ? -12.544 -15.423 14.136 1.00 79.62 128 ASP A C 1
ATOM 1016 O O . ASP A 1 128 ? -11.998 -14.700 14.970 1.00 79.62 128 ASP A O 1
ATOM 1020 N N . VAL A 1 129 ? -13.856 -15.647 14.145 1.00 80.75 129 VAL A N 1
ATOM 1021 C CA . VAL A 1 129 ? -14.778 -15.086 15.140 1.00 80.75 129 VAL A CA 1
ATOM 1022 C C . VAL A 1 129 ? -15.235 -16.120 16.168 1.00 80.75 129 VAL A C 1
ATOM 1024 O O . VAL A 1 129 ? -16.059 -15.792 17.022 1.00 80.75 129 VAL A O 1
ATOM 1027 N N . ALA A 1 130 ? -14.722 -17.355 16.134 1.00 81.25 130 ALA A N 1
ATOM 1028 C CA . ALA A 1 130 ? -15.062 -18.395 17.103 1.00 81.25 130 ALA A CA 1
ATOM 1029 C C . ALA A 1 130 ? -14.759 -17.939 18.535 1.00 81.25 130 ALA A C 1
ATOM 1031 O O . ALA A 1 130 ? -15.597 -18.103 19.421 1.00 81.25 130 ALA A O 1
ATOM 1032 N N . LEU A 1 131 ? -13.627 -17.252 18.736 1.00 80.69 131 LEU A N 1
ATOM 1033 C CA . LEU A 1 131 ? -13.253 -16.670 20.025 1.00 80.69 131 LEU A CA 1
ATOM 1034 C C . LEU A 1 131 ? -14.332 -15.721 20.576 1.00 80.69 131 LEU A C 1
ATOM 1036 O O . LEU A 1 131 ? -14.641 -15.759 21.766 1.00 80.69 131 LEU A O 1
ATOM 1040 N N . LEU A 1 132 ? -14.952 -14.907 19.715 1.00 78.25 132 LEU A N 1
ATOM 1041 C CA . LEU A 1 132 ? -16.006 -13.969 20.114 1.00 78.25 132 LEU A CA 1
ATOM 1042 C C . LEU A 1 132 ? -17.248 -14.693 20.658 1.00 78.25 132 LEU A C 1
ATOM 1044 O O . LEU A 1 132 ? -17.999 -14.130 21.452 1.00 78.25 132 LEU A O 1
ATOM 1048 N N . ARG A 1 133 ? -17.473 -15.942 20.236 1.00 78.00 133 ARG A N 1
ATOM 1049 C CA . ARG A 1 133 ? -18.645 -16.751 20.601 1.00 78.00 133 ARG A CA 1
ATOM 1050 C C . ARG A 1 133 ? -18.429 -17.579 21.870 1.00 78.00 133 ARG A C 1
ATOM 1052 O O . ARG A 1 133 ? -19.373 -18.215 22.323 1.00 78.00 133 ARG A O 1
ATOM 1059 N N . THR A 1 134 ? -17.234 -17.546 22.462 1.00 80.69 134 THR A N 1
ATOM 1060 C CA . THR A 1 134 ? -16.883 -18.369 23.629 1.00 80.69 134 THR A CA 1
ATOM 1061 C C . THR A 1 134 ? -17.651 -17.967 24.891 1.00 80.69 134 THR A C 1
ATOM 1063 O O . THR A 1 134 ? -18.223 -18.822 25.562 1.00 80.69 134 THR A O 1
ATOM 1066 N N . CYS A 1 135 ? -17.675 -16.676 25.249 1.00 79.94 135 CYS A N 1
ATOM 1067 C CA . CYS A 1 135 ? -18.456 -16.181 26.390 1.00 79.94 135 CYS A CA 1
ATOM 1068 C C . CYS A 1 135 ? -18.728 -14.667 26.320 1.00 79.94 135 CYS A C 1
ATOM 1070 O O . CYS A 1 135 ? -18.080 -13.927 25.578 1.00 79.94 135 CYS A O 1
ATOM 1072 N N . LYS A 1 136 ? -19.661 -14.186 27.159 1.00 80.00 136 LYS A N 1
ATOM 1073 C CA . LYS A 1 136 ? -20.063 -12.767 27.231 1.00 80.00 136 LYS A CA 1
ATOM 1074 C C . LYS A 1 136 ? -18.910 -11.820 27.573 1.00 80.00 136 LYS A C 1
ATOM 1076 O O . LYS A 1 136 ? -18.893 -10.699 27.066 1.00 80.00 136 LYS A O 1
ATOM 1081 N N . LEU A 1 137 ? -17.974 -12.238 28.429 1.00 82.25 137 LEU A N 1
ATOM 1082 C CA . LEU A 1 137 ? -16.861 -11.379 28.836 1.00 82.25 137 LEU A CA 1
ATOM 1083 C C . LEU A 1 137 ? -15.846 -11.223 27.701 1.00 82.25 137 LEU A C 1
ATOM 1085 O O . LEU A 1 137 ? -15.500 -10.095 27.369 1.00 82.25 137 LEU A O 1
ATOM 1089 N N . ILE A 1 138 ? -15.476 -12.327 27.035 1.00 83.94 138 ILE A N 1
ATOM 1090 C CA . ILE A 1 138 ? -14.636 -12.278 25.829 1.00 83.94 138 ILE A CA 1
ATOM 1091 C C . ILE A 1 138 ? -15.310 -11.407 24.773 1.00 83.94 138 ILE A C 1
ATOM 1093 O O . ILE A 1 138 ? -14.688 -10.466 24.292 1.00 83.94 138 ILE A O 1
ATOM 1097 N N . TRP A 1 139 ? -16.591 -11.640 24.464 1.00 83.75 139 TRP A N 1
ATOM 1098 C CA . TRP A 1 139 ? -17.344 -10.787 23.540 1.00 83.75 139 TRP A CA 1
ATOM 1099 C C . TRP A 1 139 ? -17.263 -9.305 23.927 1.00 83.75 139 TRP A C 1
ATOM 1101 O O . TRP A 1 139 ? -16.995 -8.452 23.085 1.00 83.75 139 TRP A O 1
ATOM 1111 N N . SER A 1 140 ? -17.465 -8.978 25.203 1.00 82.94 140 SER A N 1
ATOM 1112 C CA . SER A 1 140 ? -17.468 -7.586 25.664 1.00 82.94 140 SER A CA 1
ATOM 1113 C C . SER A 1 140 ? -16.096 -6.921 25.552 1.00 82.94 140 SER A C 1
ATOM 1115 O O . SER A 1 140 ? -16.041 -5.764 25.138 1.00 82.94 140 SER A O 1
ATOM 1117 N N . GLU A 1 141 ? -15.012 -7.645 25.855 1.00 83.81 141 GLU A N 1
ATOM 1118 C CA . GLU A 1 141 ? -13.632 -7.150 25.731 1.00 83.81 141 GLU A CA 1
ATOM 1119 C C . GLU A 1 141 ? -13.178 -7.054 24.259 1.00 83.81 141 GLU A C 1
ATOM 1121 O O . GLU A 1 141 ? -12.417 -6.156 23.906 1.00 83.81 141 GLU A O 1
ATOM 1126 N N . THR A 1 142 ? -13.658 -7.941 23.377 1.00 83.31 142 THR A N 1
ATOM 1127 C CA . THR A 1 142 ? -13.016 -8.181 22.067 1.00 83.31 142 THR A CA 1
ATOM 1128 C C . THR A 1 142 ? -13.869 -7.897 20.836 1.00 83.31 142 THR A C 1
ATOM 1130 O O . THR A 1 142 ? -13.313 -7.820 19.743 1.00 83.31 142 THR A O 1
ATOM 1133 N N . LYS A 1 143 ? -15.187 -7.675 20.955 1.00 84.19 143 LYS A N 1
ATOM 1134 C CA . LYS A 1 143 ? -16.092 -7.471 19.797 1.00 84.19 143 LYS A CA 1
ATOM 1135 C C . LYS A 1 143 ? -15.666 -6.366 18.824 1.00 84.19 143 LYS A C 1
ATOM 1137 O O . LYS A 1 143 ? -16.073 -6.390 17.671 1.00 84.19 143 LYS A O 1
ATOM 1142 N N . ALA A 1 144 ? -14.879 -5.390 19.282 1.00 83.69 144 ALA A N 1
ATOM 1143 C CA . ALA A 1 144 ? -14.375 -4.296 18.453 1.00 83.69 144 ALA A CA 1
ATOM 1144 C C . ALA A 1 144 ? -13.051 -4.625 17.736 1.00 83.69 144 ALA A C 1
ATOM 1146 O O . ALA A 1 144 ? -12.668 -3.905 16.819 1.00 83.69 144 ALA A O 1
ATOM 1147 N N . LEU A 1 145 ? -12.334 -5.675 18.151 1.00 83.00 145 LEU A N 1
ATOM 1148 C CA . LEU A 1 145 ? -11.031 -6.040 17.589 1.00 83.00 145 LEU A CA 1
ATOM 1149 C C . LEU A 1 145 ? -11.091 -6.465 16.117 1.00 83.00 145 LEU A C 1
ATOM 1151 O O . LEU A 1 145 ? -10.251 -5.961 15.377 1.00 83.00 145 LEU A O 1
ATOM 1155 N N . PRO A 1 146 ? -12.058 -7.287 15.646 1.00 82.19 146 PRO A N 1
ATOM 1156 C CA . PRO A 1 146 ? -12.115 -7.665 14.233 1.00 82.19 146 PRO A CA 1
ATOM 1157 C C . PRO A 1 146 ? -12.145 -6.446 13.315 1.00 82.19 146 PRO A C 1
ATOM 1159 O O . PRO A 1 146 ? -11.425 -6.381 12.331 1.00 82.19 146 PRO A O 1
ATOM 1162 N N . GLU A 1 147 ? -12.933 -5.435 13.678 1.00 83.56 147 GLU A N 1
ATOM 1163 C CA . GLU A 1 147 ? -13.090 -4.220 12.878 1.00 83.56 147 GLU A CA 1
ATOM 1164 C C . GLU A 1 147 ? -11.832 -3.351 12.885 1.00 83.56 147 GLU A C 1
ATOM 1166 O O . GLU A 1 147 ? -11.564 -2.674 11.900 1.00 83.56 147 GLU A O 1
ATOM 1171 N N . LYS A 1 148 ? -11.042 -3.393 13.963 1.00 81.88 148 LYS A N 1
ATOM 1172 C CA . LYS A 1 148 ? -9.782 -2.646 14.107 1.00 81.88 148 LYS A CA 1
ATOM 1173 C C . LYS A 1 148 ? -8.568 -3.370 13.521 1.00 81.88 148 LYS A C 1
ATOM 1175 O O . LYS A 1 148 ? -7.567 -2.723 13.234 1.00 81.88 148 LYS A O 1
ATOM 1180 N N . ALA A 1 149 ? -8.641 -4.692 13.393 1.00 77.75 149 ALA A N 1
ATOM 1181 C CA . ALA A 1 149 ? -7.544 -5.536 12.929 1.00 77.75 149 ALA A CA 1
ATOM 1182 C C . ALA A 1 149 ? -7.494 -5.679 11.400 1.00 77.75 149 ALA A C 1
ATOM 1184 O O . ALA A 1 149 ? -6.483 -6.140 10.878 1.00 77.75 149 ALA A O 1
ATOM 1185 N N . VAL A 1 150 ? -8.564 -5.289 10.699 1.00 85.00 150 VAL A N 1
ATOM 1186 C CA . VAL A 1 150 ? -8.662 -5.390 9.237 1.00 85.00 150 VAL A CA 1
ATOM 1187 C C . VAL A 1 150 ? -7.811 -4.327 8.547 1.00 85.00 150 VAL A C 1
ATOM 1189 O O . VAL A 1 150 ? -7.923 -3.144 8.858 1.00 85.00 150 VAL A O 1
ATOM 1192 N N . GLU A 1 151 ? -7.000 -4.722 7.573 1.00 89.00 151 GLU A N 1
ATOM 1193 C CA . GLU A 1 151 ? -6.346 -3.801 6.648 1.00 89.00 151 GLU A CA 1
ATOM 1194 C C . GLU A 1 151 ? -7.355 -3.263 5.621 1.00 89.00 151 GLU A C 1
ATOM 1196 O O . GLU A 1 151 ? -8.107 -4.004 4.985 1.00 89.00 151 GLU A O 1
ATOM 1201 N N . ILE A 1 152 ? -7.355 -1.948 5.400 1.00 92.75 152 ILE A N 1
ATOM 1202 C CA . ILE A 1 152 ? -8.162 -1.328 4.347 1.00 92.75 152 ILE A CA 1
ATOM 1203 C C . ILE A 1 152 ? -7.367 -1.371 3.036 1.00 92.75 152 ILE A C 1
ATOM 1205 O O . ILE A 1 152 ? -6.604 -0.457 2.718 1.00 92.75 152 ILE A O 1
ATOM 1209 N N . ALA A 1 153 ? -7.550 -2.443 2.263 1.00 92.44 153 ALA A N 1
ATOM 1210 C CA . ALA A 1 153 ? -6.923 -2.604 0.952 1.00 92.44 153 ALA A CA 1
ATOM 1211 C C . ALA A 1 153 ? -7.736 -1.916 -0.165 1.00 92.44 153 ALA A C 1
ATOM 1213 O O . ALA A 1 153 ? -8.883 -2.283 -0.442 1.00 92.44 153 ALA A O 1
ATOM 1214 N N . LEU A 1 154 ? -7.130 -0.942 -0.845 1.00 93.88 154 LEU A N 1
ATOM 1215 C CA . LEU A 1 154 ? -7.723 -0.160 -1.932 1.00 93.88 154 LEU A CA 1
ATOM 1216 C C . LEU A 1 154 ? -6.972 -0.399 -3.245 1.00 93.88 154 LEU A C 1
ATOM 1218 O O . LEU A 1 154 ? -5.754 -0.248 -3.304 1.00 93.88 154 LEU A O 1
ATOM 1222 N N . TRP A 1 155 ? -7.698 -0.708 -4.320 1.00 94.25 155 TRP A N 1
ATOM 1223 C CA . TRP A 1 155 ? -7.103 -1.023 -5.622 1.00 94.25 155 TRP A CA 1
ATOM 1224 C C . TRP A 1 155 ? -7.501 0.023 -6.662 1.00 94.25 155 TRP A C 1
ATOM 1226 O O . TRP A 1 155 ? -8.686 0.214 -6.923 1.00 94.25 155 TRP A O 1
ATOM 1236 N N . PHE A 1 156 ? -6.522 0.680 -7.280 1.00 94.00 156 PHE A N 1
ATOM 1237 C CA . PHE A 1 156 ? -6.722 1.740 -8.263 1.00 94.00 156 PHE A CA 1
ATOM 1238 C C . PHE A 1 156 ? -6.076 1.398 -9.607 1.00 94.00 156 PHE A C 1
ATOM 1240 O O . PHE A 1 156 ? -4.874 1.138 -9.696 1.00 94.00 156 PHE A O 1
ATOM 1247 N N . GLY A 1 157 ? -6.866 1.452 -10.678 1.00 91.31 157 GLY A N 1
ATOM 1248 C CA . GLY A 1 157 ? -6.390 1.157 -12.027 1.00 91.31 157 GLY A CA 1
ATOM 1249 C C . GLY A 1 157 ? -7.403 0.380 -12.851 1.00 91.31 157 GLY A C 1
ATOM 1250 O O . GLY A 1 157 ? -8.606 0.416 -12.608 1.00 91.31 157 GLY A O 1
ATOM 1251 N N . HIS A 1 158 ? -6.894 -0.332 -13.847 1.00 89.06 158 HIS A N 1
ATOM 1252 C CA . HIS A 1 158 ? -7.673 -1.214 -14.692 1.00 89.06 158 HIS A CA 1
ATOM 1253 C C . HIS A 1 158 ? -8.292 -2.348 -13.864 1.00 89.06 158 HIS A C 1
ATOM 1255 O O . HIS A 1 158 ? -7.668 -2.894 -12.955 1.00 89.06 158 HIS A O 1
ATOM 1261 N N . ASN A 1 159 ? -9.517 -2.742 -14.209 1.00 82.25 159 ASN A N 1
ATOM 1262 C CA . ASN A 1 159 ? -10.312 -3.709 -13.444 1.00 82.25 159 ASN A CA 1
ATOM 1263 C C . ASN A 1 159 ? -9.642 -5.090 -13.276 1.00 82.25 159 ASN A C 1
ATOM 1265 O O . ASN A 1 159 ? -9.887 -5.769 -12.287 1.00 82.25 159 ASN A O 1
ATOM 1269 N N . THR A 1 160 ? -8.762 -5.491 -14.196 1.00 86.44 160 THR A N 1
ATOM 1270 C CA . THR A 1 160 ? -7.982 -6.740 -14.112 1.00 86.44 160 THR A CA 1
ATOM 1271 C C . THR A 1 160 ? -6.843 -6.687 -13.093 1.00 86.44 160 THR A C 1
ATOM 1273 O O . THR A 1 160 ? -6.187 -7.700 -12.857 1.00 86.44 160 THR A O 1
ATOM 1276 N N . ARG A 1 161 ? -6.571 -5.515 -12.507 1.00 90.12 161 ARG A N 1
ATOM 1277 C CA . ARG A 1 161 ? -5.496 -5.284 -11.531 1.00 90.12 161 ARG A CA 1
ATOM 1278 C C . ARG A 1 161 ? -5.970 -5.367 -10.086 1.00 90.12 161 ARG A C 1
ATOM 1280 O O . ARG A 1 161 ? -5.164 -5.123 -9.190 1.00 90.12 161 ARG A O 1
ATOM 1287 N N . ALA A 1 162 ? -7.233 -5.722 -9.879 1.00 90.12 162 ALA A N 1
ATOM 1288 C CA . ALA A 1 162 ? -7.852 -5.901 -8.578 1.00 90.12 162 ALA A CA 1
ATOM 1289 C C . ALA A 1 162 ? -8.486 -7.303 -8.466 1.00 90.12 162 ALA A C 1
ATOM 1291 O O . ALA A 1 162 ? -8.875 -7.877 -9.488 1.00 90.12 162 ALA A O 1
ATOM 1292 N N . PRO A 1 163 ? -8.628 -7.846 -7.246 1.00 87.50 163 PRO A N 1
ATOM 1293 C CA . PRO A 1 163 ? -9.303 -9.120 -7.021 1.00 87.50 163 PRO A CA 1
ATOM 1294 C C . PRO A 1 163 ? -10.766 -9.163 -7.515 1.00 87.50 163 PRO A C 1
ATOM 1296 O O . PRO A 1 163 ? -11.462 -8.141 -7.487 1.00 87.50 163 PRO A O 1
ATOM 1299 N N . PRO A 1 164 ? -11.287 -10.345 -7.903 1.00 74.44 164 PRO A N 1
ATOM 1300 C CA . PRO A 1 164 ? -12.606 -10.494 -8.523 1.00 74.44 164 PRO A CA 1
ATOM 1301 C C . PRO A 1 164 ? -13.771 -10.190 -7.574 1.00 74.44 164 PRO A C 1
ATOM 1303 O O . PRO A 1 164 ? -14.792 -9.680 -8.024 1.00 74.44 164 PRO A O 1
ATOM 1306 N N . ARG A 1 165 ? -13.629 -10.428 -6.259 1.00 73.38 165 ARG A N 1
ATOM 1307 C CA . ARG A 1 165 ? -14.673 -10.126 -5.252 1.00 73.38 165 ARG A CA 1
ATOM 1308 C C . ARG A 1 165 ? -14.643 -8.673 -4.757 1.00 73.38 165 ARG A C 1
ATOM 1310 O O . ARG A 1 165 ? -14.988 -8.368 -3.612 1.00 73.38 165 ARG A O 1
ATOM 1317 N N . THR A 1 166 ? -14.232 -7.757 -5.630 1.00 71.19 166 THR A N 1
ATOM 1318 C CA . THR A 1 166 ? -14.407 -6.315 -5.435 1.00 71.19 166 THR A CA 1
ATOM 1319 C C . THR A 1 166 ? -15.848 -5.947 -5.788 1.00 71.19 166 THR A C 1
ATOM 1321 O O . THR A 1 166 ? -16.255 -5.990 -6.946 1.00 71.19 166 THR A O 1
ATOM 1324 N N . ILE A 1 167 ? -16.655 -5.662 -4.761 1.00 62.53 167 ILE A N 1
ATOM 1325 C CA . ILE A 1 167 ? -18.114 -5.496 -4.898 1.00 62.53 167 ILE A CA 1
ATOM 1326 C C . ILE A 1 167 ? -18.463 -4.061 -5.301 1.00 62.53 167 ILE A C 1
ATOM 1328 O O . ILE A 1 167 ? -19.394 -3.843 -6.074 1.00 62.53 167 ILE A O 1
ATOM 1332 N N . ARG A 1 168 ? -17.684 -3.080 -4.831 1.00 69.56 168 ARG A N 1
ATOM 1333 C CA . ARG A 1 168 ? -17.881 -1.673 -5.172 1.00 69.56 168 ARG A CA 1
ATOM 1334 C C . ARG A 1 168 ? -16.803 -1.195 -6.130 1.00 69.56 168 ARG A C 1
ATOM 1336 O O . ARG A 1 168 ? -15.607 -1.313 -5.853 1.00 69.56 168 ARG A O 1
ATOM 1343 N N . LYS A 1 169 ? -17.259 -0.617 -7.242 1.00 74.69 169 LYS A N 1
ATOM 1344 C CA . LYS A 1 169 ? -16.432 0.074 -8.230 1.00 74.69 169 LYS A CA 1
ATOM 1345 C C . LYS A 1 169 ? -16.869 1.529 -8.295 1.00 74.69 169 LYS A C 1
ATOM 1347 O O . LYS A 1 169 ? -18.002 1.809 -8.676 1.00 74.69 169 LYS A O 1
ATOM 1352 N N . ILE A 1 170 ? -15.994 2.444 -7.887 1.00 72.94 170 ILE A N 1
ATOM 1353 C CA . ILE A 1 170 ? -16.240 3.889 -7.966 1.00 72.94 170 ILE A CA 1
ATOM 1354 C C . ILE A 1 170 ? -15.194 4.473 -8.903 1.00 72.94 170 ILE A C 1
ATOM 1356 O O . ILE A 1 170 ? -14.032 4.601 -8.520 1.00 72.94 170 ILE A O 1
ATOM 1360 N N . ASN A 1 171 ? -15.589 4.833 -10.124 1.00 78.19 171 ASN A N 1
ATOM 1361 C CA . ASN A 1 171 ? -14.639 5.199 -11.177 1.00 78.19 171 ASN A CA 1
ATOM 1362 C C . ASN A 1 171 ? -13.573 4.093 -11.330 1.00 78.19 171 ASN A C 1
ATOM 1364 O O . ASN A 1 171 ? -13.907 2.960 -11.667 1.00 78.19 171 ASN A O 1
ATOM 1368 N N . ASP A 1 172 ? -12.312 4.396 -11.023 1.00 81.25 172 ASP A N 1
ATOM 1369 C CA . ASP A 1 172 ? -11.180 3.467 -11.121 1.00 81.25 172 ASP A CA 1
ATOM 1370 C C . ASP A 1 172 ? -10.789 2.794 -9.796 1.00 81.25 172 ASP A C 1
ATOM 1372 O O . ASP A 1 172 ? -9.769 2.108 -9.731 1.00 81.25 172 ASP A O 1
ATOM 1376 N N . LEU A 1 173 ? -11.555 3.030 -8.728 1.00 88.06 173 LEU A N 1
ATOM 1377 C CA . LEU A 1 173 ? -11.367 2.401 -7.427 1.00 88.06 173 LEU A CA 1
ATOM 1378 C C . LEU A 1 173 ? -12.152 1.093 -7.365 1.00 88.06 173 LEU A C 1
ATOM 1380 O O . LEU A 1 173 ? -13.370 1.093 -7.538 1.00 88.06 173 LEU A O 1
ATOM 1384 N N . SER A 1 174 ? -11.464 0.004 -7.038 1.00 89.44 174 SER A N 1
ATOM 1385 C CA . SER A 1 174 ? -12.054 -1.285 -6.689 1.00 89.44 174 SER A CA 1
ATOM 1386 C C . SER A 1 174 ? -11.852 -1.561 -5.199 1.00 89.44 174 SER A C 1
ATOM 1388 O O . SER A 1 174 ? -10.720 -1.589 -4.708 1.00 89.44 174 SER A O 1
ATOM 1390 N N . VAL A 1 175 ? -12.957 -1.769 -4.479 1.00 86.19 175 VAL A N 1
ATOM 1391 C CA . VAL A 1 175 ? -12.959 -2.012 -3.029 1.00 86.19 175 VAL A CA 1
ATOM 1392 C C . VAL A 1 175 ? -13.435 -3.442 -2.747 1.00 86.19 175 VAL A C 1
ATOM 1394 O O . VAL A 1 175 ? -14.507 -3.831 -3.233 1.00 86.19 175 VAL A O 1
ATOM 1397 N N . PRO A 1 176 ? -12.674 -4.254 -1.987 1.00 85.00 176 PRO A N 1
ATOM 1398 C CA . PRO A 1 176 ? -13.132 -5.565 -1.539 1.00 85.00 176 PRO A CA 1
ATOM 1399 C C . PRO A 1 176 ? -14.444 -5.461 -0.757 1.00 85.00 176 PRO A C 1
ATOM 1401 O O . PRO A 1 176 ? -14.648 -4.528 0.016 1.00 85.00 176 PRO A O 1
ATOM 1404 N N . GLY A 1 177 ? -15.333 -6.443 -0.915 1.00 81.44 177 GLY A N 1
ATOM 1405 C CA . GLY A 1 177 ? -16.668 -6.383 -0.312 1.00 81.44 177 GLY A CA 1
ATOM 1406 C C . GLY A 1 177 ? -16.697 -6.200 1.210 1.00 81.44 177 GLY A C 1
ATOM 1407 O O . GLY A 1 177 ? -17.590 -5.536 1.728 1.00 81.44 177 GLY A O 1
ATOM 1408 N N . HIS A 1 178 ? -15.735 -6.776 1.938 1.00 78.88 178 HIS A N 1
ATOM 1409 C CA . HIS A 1 178 ? -15.653 -6.612 3.393 1.00 78.88 178 HIS A CA 1
ATOM 1410 C C . HIS A 1 178 ? -15.245 -5.186 3.789 1.00 78.88 178 HIS A C 1
ATOM 1412 O O . HIS A 1 178 ? -15.860 -4.621 4.691 1.00 78.88 178 HIS A O 1
ATOM 1418 N N . VAL A 1 179 ? -14.288 -4.584 3.073 1.00 86.50 179 VAL A N 1
ATOM 1419 C CA . VAL A 1 179 ? -13.876 -3.187 3.270 1.00 86.50 179 VAL A CA 1
ATOM 1420 C C . VAL A 1 179 ? -15.038 -2.244 2.977 1.00 86.50 179 VAL A C 1
ATOM 1422 O O . VAL A 1 179 ? -15.307 -1.345 3.765 1.00 86.50 179 VAL A O 1
ATOM 1425 N N . ASP A 1 180 ? -15.770 -2.468 1.884 1.00 87.06 180 ASP A N 1
ATOM 1426 C CA . ASP A 1 180 ? -16.904 -1.611 1.530 1.00 87.06 180 ASP A CA 1
ATOM 1427 C C . ASP A 1 180 ? -18.019 -1.668 2.587 1.00 87.06 180 ASP A C 1
ATOM 1429 O O . ASP A 1 180 ? -18.515 -0.630 3.020 1.00 87.06 180 ASP A O 1
ATOM 1433 N N . ARG A 1 181 ? -18.353 -2.862 3.098 1.00 86.94 181 ARG A N 1
ATOM 1434 C CA . ARG A 1 181 ? -19.305 -3.004 4.214 1.00 86.94 181 ARG A CA 1
ATOM 1435 C C . ARG A 1 181 ? -18.829 -2.294 5.479 1.00 86.94 181 ARG A C 1
ATOM 1437 O O . ARG A 1 181 ? -19.638 -1.664 6.156 1.00 86.94 181 ARG A O 1
ATOM 1444 N N . LEU A 1 182 ? -17.537 -2.384 5.795 1.00 87.44 182 LEU A N 1
ATOM 1445 C CA . LEU A 1 182 ? -16.950 -1.683 6.935 1.00 87.44 182 LEU A CA 1
ATOM 1446 C C . LEU A 1 182 ? -17.073 -0.161 6.757 1.00 87.44 182 LEU A C 1
ATOM 1448 O O . LEU A 1 182 ? -17.547 0.530 7.653 1.00 87.44 182 LEU A O 1
ATOM 1452 N N . MET A 1 183 ? -16.732 0.360 5.578 1.00 88.31 183 MET A N 1
ATOM 1453 C CA . MET A 1 183 ? -16.853 1.785 5.263 1.00 88.31 183 MET A CA 1
ATOM 1454 C C . MET A 1 183 ? -18.299 2.286 5.297 1.00 88.31 183 MET A C 1
ATOM 1456 O O . MET A 1 183 ? -18.525 3.392 5.784 1.00 88.31 183 MET A O 1
ATOM 1460 N N . GLN A 1 184 ? -19.263 1.495 4.813 1.00 88.88 184 GLN A N 1
ATOM 1461 C CA . GLN A 1 184 ? -20.695 1.816 4.885 1.00 88.88 184 GLN A CA 1
ATOM 1462 C C . GLN A 1 184 ? -21.197 1.831 6.333 1.00 88.88 184 GLN A C 1
ATOM 1464 O O . GLN A 1 184 ? -21.906 2.750 6.735 1.00 88.88 184 GLN A O 1
ATOM 1469 N N . LYS A 1 185 ? -20.778 0.858 7.156 1.00 90.06 185 LYS A N 1
ATOM 1470 C CA . LYS A 1 185 ? -21.144 0.795 8.580 1.00 90.06 185 LYS A CA 1
ATOM 1471 C C . LYS A 1 185 ? -20.783 2.085 9.329 1.00 90.06 185 LYS A C 1
ATOM 1473 O O . LYS A 1 185 ? -21.537 2.519 10.198 1.00 90.06 185 LYS A O 1
ATOM 1478 N N . PHE A 1 186 ? -19.646 2.688 8.988 1.00 89.94 186 PHE A N 1
ATOM 1479 C CA . PHE A 1 186 ? -19.138 3.910 9.615 1.00 89.94 186 PHE A CA 1
ATOM 1480 C C . PHE A 1 186 ? -19.346 5.173 8.764 1.00 89.94 186 PHE A C 1
ATOM 1482 O O . PHE A 1 186 ? -18.765 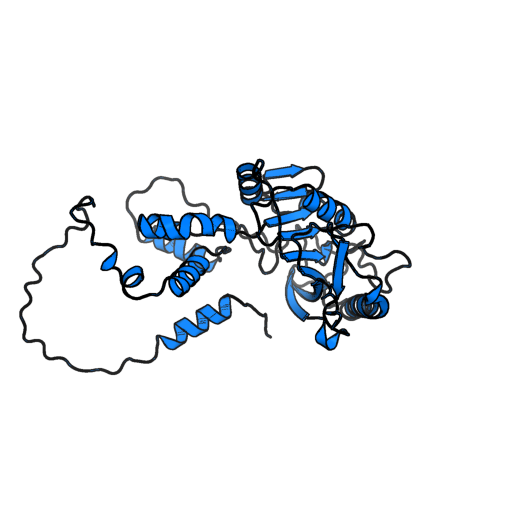6.208 9.070 1.00 89.94 186 PHE A O 1
ATOM 1489 N N . GLU A 1 187 ? -20.189 5.140 7.728 1.00 89.25 187 GLU A N 1
ATOM 1490 C CA . GLU A 1 187 ? -20.359 6.263 6.791 1.00 89.25 187 GLU A CA 1
ATOM 1491 C C . GLU A 1 187 ? -20.784 7.568 7.485 1.00 89.25 187 GLU A C 1
ATOM 1493 O O . GLU A 1 187 ? -20.336 8.643 7.103 1.00 89.25 187 GLU A O 1
ATOM 1498 N N . ASN A 1 188 ? -21.566 7.489 8.563 1.00 91.00 188 ASN A N 1
ATOM 1499 C CA . ASN A 1 188 ? -21.993 8.657 9.344 1.00 91.00 188 ASN A CA 1
ATOM 1500 C C . ASN A 1 188 ? -21.122 8.925 10.586 1.00 91.00 188 ASN A C 1
ATOM 1502 O O . ASN A 1 188 ? -21.504 9.719 11.443 1.00 91.00 188 ASN A O 1
ATOM 1506 N N . GLN A 1 189 ? -19.975 8.252 10.720 1.00 90.19 189 GLN A N 1
ATOM 1507 C CA . GLN A 1 189 ? -19.079 8.359 11.875 1.00 90.19 189 GLN A CA 1
ATOM 1508 C C . GLN A 1 189 ? -17.661 8.736 11.408 1.00 90.19 189 GLN A C 1
ATOM 1510 O O . GLN A 1 189 ? -16.830 7.859 11.149 1.00 90.19 189 GLN A O 1
ATOM 1515 N N . PRO A 1 190 ? -17.363 10.043 11.282 1.00 88.06 190 PRO A N 1
ATOM 1516 C CA . PRO A 1 190 ? -16.065 10.518 10.815 1.00 88.06 190 PRO A CA 1
ATOM 1517 C C . PRO A 1 190 ? -14.906 9.961 11.646 1.00 88.06 190 PRO A C 1
ATOM 1519 O O . PRO A 1 190 ? -15.022 9.811 12.862 1.00 88.06 190 PRO A O 1
ATOM 1522 N N . SER A 1 191 ? -13.784 9.676 10.987 1.00 87.88 191 SER A N 1
ATOM 1523 C CA . SER A 1 191 ? -12.531 9.228 11.607 1.00 87.88 191 SER A CA 1
ATOM 1524 C C . SER A 1 191 ? -12.644 7.996 12.518 1.00 87.88 191 SER A C 1
ATOM 1526 O O . SER A 1 191 ? -11.823 7.819 13.416 1.00 87.88 191 SER A O 1
ATOM 1528 N N . SER A 1 192 ? -13.649 7.141 12.309 1.00 87.94 192 SER A N 1
ATOM 1529 C CA . SER A 1 192 ? -13.876 5.956 13.151 1.00 87.94 192 SER A CA 1
ATOM 1530 C C . SER A 1 192 ? -12.991 4.769 12.779 1.00 87.94 192 SER A C 1
ATOM 1532 O O . SER A 1 192 ? -12.729 3.906 13.616 1.00 87.94 192 SER A O 1
ATOM 1534 N N . LEU A 1 193 ? -12.513 4.724 11.534 1.00 91.81 193 LEU A N 1
ATOM 1535 C CA . LEU A 1 193 ? -11.648 3.668 11.022 1.00 91.81 193 LEU A CA 1
ATOM 1536 C C . LEU A 1 193 ? -10.198 4.153 11.001 1.00 91.81 193 LEU A C 1
ATOM 1538 O O . LEU A 1 193 ? -9.762 4.806 10.055 1.00 91.81 193 LEU A O 1
ATOM 1542 N N . THR A 1 194 ? -9.442 3.826 12.049 1.00 92.62 194 THR A N 1
ATOM 1543 C CA . THR A 1 194 ? -8.006 4.150 12.162 1.00 92.62 194 THR A CA 1
ATOM 1544 C C . THR A 1 194 ? -7.094 3.049 11.619 1.00 92.62 194 THR A C 1
ATOM 1546 O O . THR A 1 194 ? -5.892 3.041 11.890 1.00 92.62 194 THR A O 1
ATOM 1549 N N . ASN A 1 195 ? -7.677 2.082 10.915 1.00 93.00 195 ASN A N 1
ATOM 1550 C CA . ASN A 1 195 ? -7.003 0.929 10.342 1.00 93.00 195 ASN A CA 1
ATOM 1551 C C . ASN A 1 195 ? -5.864 1.354 9.396 1.00 93.00 195 ASN A C 1
ATOM 1553 O O . ASN A 1 195 ? -5.973 2.397 8.741 1.00 93.00 195 ASN A O 1
ATOM 1557 N N . PRO A 1 196 ? -4.795 0.548 9.270 1.00 93.75 196 PRO A N 1
ATOM 1558 C CA . PRO A 1 196 ? -3.820 0.722 8.201 1.00 93.75 196 PRO A CA 1
ATOM 1559 C C . PRO A 1 196 ? -4.506 0.679 6.834 1.00 93.75 196 PRO A C 1
ATOM 1561 O O . PRO A 1 196 ? -5.405 -0.135 6.602 1.00 93.75 196 PRO A O 1
ATOM 1564 N N . VAL A 1 197 ? -4.076 1.555 5.929 1.00 96.75 197 VAL A N 1
ATOM 1565 C CA . VAL A 1 197 ? -4.566 1.583 4.548 1.00 96.75 197 VAL A CA 1
ATOM 1566 C C . VAL A 1 197 ? -3.459 1.112 3.619 1.00 96.75 197 VAL A C 1
ATOM 1568 O O . VAL A 1 197 ? -2.367 1.675 3.618 1.00 96.75 197 VAL A O 1
ATOM 1571 N N . HIS A 1 198 ? -3.761 0.128 2.774 1.00 96.75 198 HIS A N 1
ATOM 1572 C CA . HIS A 1 198 ? -2.857 -0.342 1.726 1.00 96.75 198 HIS A CA 1
ATOM 1573 C C . HIS A 1 198 ? -3.437 -0.015 0.352 1.00 96.75 198 HIS A C 1
ATOM 1575 O O . HIS A 1 198 ? -4.467 -0.542 -0.059 1.00 96.75 198 HIS A O 1
ATOM 1581 N N . ILE A 1 199 ? -2.770 0.872 -0.373 1.00 96.31 199 ILE A N 1
ATOM 1582 C CA . ILE A 1 199 ? -3.089 1.276 -1.736 1.00 96.31 199 ILE A CA 1
ATOM 1583 C C . ILE A 1 199 ? -2.246 0.466 -2.727 1.00 96.31 199 ILE A C 1
ATOM 1585 O O . ILE A 1 199 ? -1.016 0.489 -2.701 1.00 96.31 199 ILE A O 1
ATOM 1589 N N . TYR A 1 200 ? -2.923 -0.171 -3.673 1.00 95.69 200 TYR A N 1
ATOM 1590 C CA . TYR A 1 200 ? -2.337 -0.721 -4.892 1.00 95.69 200 TYR A CA 1
ATOM 1591 C C . TYR A 1 200 ? -2.765 0.163 -6.052 1.00 95.69 200 TYR A C 1
ATOM 1593 O O . TYR A 1 200 ? -3.959 0.252 -6.332 1.00 95.69 200 TYR A O 1
ATOM 1601 N N . ALA A 1 201 ? -1.830 0.835 -6.718 1.00 94.12 201 ALA A N 1
ATOM 1602 C CA . ALA A 1 201 ? -2.179 1.780 -7.772 1.00 94.12 201 ALA A CA 1
ATOM 1603 C C . ALA A 1 201 ? -1.244 1.682 -8.975 1.00 94.12 201 ALA A C 1
ATOM 1605 O O . ALA A 1 201 ? -0.027 1.797 -8.844 1.00 94.12 201 ALA A O 1
ATOM 1606 N N . GLN A 1 202 ? -1.839 1.593 -10.168 1.00 93.31 202 GLN A N 1
ATOM 1607 C CA . GLN A 1 202 ? -1.125 1.933 -11.400 1.00 93.31 202 GLN A CA 1
ATOM 1608 C C . GLN A 1 202 ? -0.645 3.388 -11.338 1.00 93.31 202 GLN A C 1
ATOM 1610 O O . GLN A 1 202 ? -1.375 4.245 -10.834 1.00 93.31 202 GLN A O 1
ATOM 1615 N N . MET A 1 203 ? 0.546 3.693 -11.875 1.00 91.38 203 MET A N 1
ATOM 1616 C CA . MET A 1 203 ? 1.179 5.019 -11.711 1.00 91.38 203 MET A CA 1
ATOM 1617 C C . MET A 1 203 ? 0.257 6.188 -12.074 1.00 91.38 203 MET A C 1
ATOM 1619 O O . MET A 1 203 ? 0.168 7.174 -11.344 1.00 91.38 203 MET A O 1
ATOM 1623 N N . PHE A 1 204 ? -0.517 6.048 -13.151 1.00 88.50 204 PHE A N 1
ATOM 1624 C CA . PHE A 1 204 ? -1.453 7.073 -13.619 1.00 88.50 204 PHE A CA 1
ATOM 1625 C C . PHE A 1 204 ? -2.657 7.325 -12.698 1.00 88.50 204 PHE A C 1
ATOM 1627 O O . PHE A 1 204 ? -3.402 8.280 -12.907 1.00 88.50 204 PHE A O 1
ATOM 1634 N N . LYS A 1 205 ? -2.862 6.479 -11.682 1.00 92.00 205 LYS A N 1
ATOM 1635 C CA . LYS A 1 205 ? -3.941 6.585 -10.694 1.00 92.00 205 LYS A CA 1
ATOM 1636 C C . LYS A 1 205 ? -3.477 6.965 -9.296 1.00 92.00 205 LYS A C 1
ATOM 1638 O O . LYS A 1 205 ? -4.339 7.176 -8.449 1.00 92.00 205 LYS A O 1
ATOM 1643 N N . ILE A 1 206 ? -2.175 7.114 -9.037 1.00 91.75 206 ILE A N 1
ATOM 1644 C CA . ILE A 1 206 ? -1.662 7.457 -7.697 1.00 91.75 206 ILE A CA 1
ATOM 1645 C C . ILE A 1 206 ? -2.331 8.734 -7.162 1.00 91.75 206 ILE A C 1
ATOM 1647 O O . ILE A 1 206 ? -2.873 8.732 -6.058 1.00 91.75 206 ILE A O 1
ATOM 1651 N N . ARG A 1 207 ? -2.417 9.797 -7.975 1.00 89.50 207 ARG A N 1
ATOM 1652 C CA . ARG A 1 207 ? -3.113 11.041 -7.592 1.00 89.50 207 ARG A CA 1
ATOM 1653 C C . ARG A 1 207 ? -4.581 10.795 -7.229 1.00 89.50 207 ARG A C 1
ATOM 1655 O O . ARG A 1 207 ? -5.065 11.282 -6.209 1.00 89.50 207 ARG A O 1
ATOM 1662 N N . SER A 1 208 ? -5.294 10.025 -8.049 1.00 89.25 208 SER A N 1
ATOM 1663 C CA . SER A 1 208 ? -6.694 9.663 -7.801 1.00 89.25 208 SER A CA 1
ATOM 1664 C C . SER A 1 208 ? -6.859 8.805 -6.545 1.00 89.25 208 SER A C 1
ATOM 1666 O O . SER A 1 208 ? -7.880 8.932 -5.866 1.00 89.25 208 SER A O 1
ATOM 1668 N N . ALA A 1 209 ? -5.868 7.970 -6.225 1.00 92.12 209 ALA A N 1
ATOM 1669 C CA . ALA A 1 209 ? -5.871 7.110 -5.054 1.00 92.12 209 ALA A CA 1
ATOM 1670 C C . ALA A 1 209 ? -5.847 7.925 -3.761 1.00 92.12 209 ALA A C 1
ATOM 1672 O O . ALA A 1 209 ? -6.779 7.839 -2.961 1.00 92.12 209 ALA A O 1
ATOM 1673 N N . PHE A 1 210 ? -4.860 8.808 -3.612 1.00 92.69 210 PHE A N 1
ATOM 1674 C CA . PHE A 1 210 ? -4.769 9.682 -2.441 1.00 92.69 210 PHE A CA 1
ATOM 1675 C C . PHE A 1 210 ? -5.905 10.710 -2.380 1.00 92.69 210 PHE A C 1
ATOM 1677 O O . PHE A 1 210 ? -6.450 10.965 -1.308 1.00 92.69 210 PHE A O 1
ATOM 1684 N N . GLY A 1 211 ? -6.345 11.240 -3.527 1.00 91.25 211 GLY A N 1
ATOM 1685 C CA . GLY A 1 211 ? -7.525 12.106 -3.576 1.00 91.25 211 GLY A CA 1
ATOM 1686 C C . GLY A 1 211 ? -8.809 11.397 -3.130 1.00 91.25 211 GLY A C 1
ATOM 1687 O O . GLY A 1 211 ? -9.696 12.026 -2.560 1.00 91.25 211 GLY A O 1
ATOM 1688 N N . SER A 1 212 ? -8.921 10.086 -3.362 1.00 90.38 212 SER A N 1
ATOM 1689 C CA . SER A 1 212 ? -10.049 9.287 -2.875 1.00 90.38 212 SER A CA 1
ATOM 1690 C C . SER A 1 212 ? -9.917 8.966 -1.394 1.00 90.38 212 SER A C 1
ATOM 1692 O O . SER A 1 212 ? -10.908 9.114 -0.690 1.00 90.38 212 SER A O 1
ATOM 1694 N N . LEU A 1 213 ? -8.716 8.626 -0.914 1.00 91.62 213 LEU A N 1
ATOM 1695 C CA . LEU A 1 213 ? -8.451 8.434 0.514 1.00 91.62 213 LEU A CA 1
ATOM 1696 C C . LEU A 1 213 ? -8.863 9.668 1.327 1.00 91.62 213 LEU A C 1
ATOM 1698 O O . LEU A 1 213 ? -9.581 9.542 2.309 1.00 91.62 213 LEU A O 1
ATOM 1702 N N . ARG A 1 214 ? -8.501 10.869 0.862 1.00 90.25 214 ARG A N 1
ATOM 1703 C CA . ARG A 1 214 ? -8.885 12.131 1.511 1.00 90.25 214 ARG A CA 1
ATOM 1704 C C . ARG A 1 214 ? -10.403 12.350 1.587 1.00 90.25 214 ARG A C 1
ATOM 1706 O O . ARG A 1 214 ? -10.883 13.009 2.500 1.00 90.25 214 ARG A O 1
ATOM 1713 N N . ARG A 1 215 ? -11.171 11.815 0.632 1.00 89.00 215 ARG A N 1
ATOM 1714 C CA . ARG A 1 215 ? -12.643 11.920 0.614 1.00 89.00 215 ARG A CA 1
ATOM 1715 C C . ARG A 1 215 ? -13.342 10.875 1.484 1.00 89.00 215 ARG A C 1
ATOM 1717 O O . ARG A 1 215 ? -14.534 11.019 1.724 1.00 89.00 215 ARG A O 1
ATOM 1724 N N . MET A 1 216 ? -12.642 9.832 1.927 1.00 89.94 216 MET A N 1
ATOM 1725 C CA . MET A 1 216 ? -13.189 8.814 2.825 1.00 89.94 216 MET A CA 1
ATOM 1726 C C . MET A 1 216 ? -13.145 9.334 4.265 1.00 89.94 216 MET A C 1
ATOM 1728 O O . MET A 1 216 ? -12.275 8.957 5.041 1.00 89.94 216 MET A O 1
ATOM 1732 N N . HIS A 1 217 ? -14.067 10.227 4.630 1.00 88.50 217 HIS A N 1
ATOM 1733 C CA . HIS A 1 217 ? -14.064 10.926 5.924 1.00 88.50 217 HIS A CA 1
ATOM 1734 C C . HIS A 1 217 ? -14.204 10.003 7.140 1.00 88.50 217 HIS A C 1
ATOM 1736 O O . HIS A 1 217 ? -13.851 10.405 8.246 1.00 88.50 217 HIS A O 1
ATOM 1742 N N . GLN A 1 218 ? -14.709 8.780 6.969 1.00 92.56 218 GLN A N 1
ATOM 1743 C CA . GLN A 1 218 ? -14.748 7.770 8.028 1.00 92.56 218 GLN A CA 1
ATOM 1744 C C . GLN A 1 218 ? -13.387 7.097 8.273 1.00 92.56 218 GLN A C 1
ATOM 1746 O O . GLN A 1 218 ? -13.199 6.484 9.324 1.00 92.56 218 GLN A O 1
ATOM 1751 N N . VAL A 1 219 ? -12.446 7.205 7.327 1.00 93.44 219 VAL A N 1
ATOM 1752 C CA . VAL A 1 219 ? -11.124 6.565 7.355 1.00 93.44 219 VAL A CA 1
ATOM 1753 C C . VAL A 1 219 ? -10.064 7.590 7.761 1.00 93.44 219 VAL A C 1
ATOM 1755 O O . VAL A 1 219 ? -9.814 8.563 7.059 1.00 93.44 219 VAL A O 1
ATOM 1758 N N . ALA A 1 220 ? -9.421 7.358 8.902 1.00 95.06 220 ALA A N 1
ATOM 1759 C CA . ALA A 1 220 ? -8.386 8.214 9.478 1.00 95.06 220 ALA A CA 1
ATOM 1760 C C . ALA A 1 220 ? -7.128 7.382 9.787 1.00 95.06 220 ALA A C 1
ATOM 1762 O O . ALA A 1 220 ? -6.810 7.135 10.955 1.00 95.06 220 ALA A O 1
ATOM 1763 N N . PRO A 1 221 ? -6.414 6.903 8.753 1.00 96.31 221 PRO A N 1
ATOM 1764 C CA . PRO A 1 221 ? -5.304 5.985 8.937 1.00 96.31 221 PRO A CA 1
ATOM 1765 C C . PRO A 1 221 ? -4.106 6.722 9.533 1.00 96.31 221 PRO A C 1
ATOM 1767 O O . PRO A 1 221 ? -3.860 7.885 9.200 1.00 96.31 221 PRO A O 1
ATOM 1770 N N . ARG A 1 222 ? -3.339 6.026 10.380 1.00 96.19 222 ARG A N 1
ATOM 1771 C CA . ARG A 1 222 ? -2.019 6.492 10.849 1.00 96.19 222 ARG A CA 1
ATOM 1772 C C . ARG A 1 222 ? -0.894 6.079 9.906 1.00 96.19 222 ARG A C 1
ATOM 1774 O O . ARG A 1 222 ? 0.076 6.815 9.750 1.00 96.19 222 ARG A O 1
ATOM 1781 N N . GLU A 1 223 ? -1.050 4.930 9.255 1.00 97.56 223 GLU A N 1
ATOM 1782 C CA . GLU A 1 223 ? -0.101 4.380 8.290 1.00 97.56 223 GLU A CA 1
ATOM 1783 C C . GLU A 1 223 ? -0.798 4.144 6.947 1.00 97.56 223 GLU A C 1
ATOM 1785 O O . GLU A 1 223 ? -1.878 3.548 6.891 1.00 97.56 223 GLU A O 1
ATOM 1790 N N . VAL A 1 224 ? -0.169 4.620 5.871 1.00 98.00 224 VAL A N 1
ATOM 1791 C CA . VAL A 1 224 ? -0.593 4.367 4.492 1.00 98.00 224 VAL A CA 1
ATOM 1792 C C . VAL A 1 224 ? 0.551 3.704 3.736 1.00 98.00 224 VAL A C 1
ATOM 1794 O O . VAL A 1 224 ? 1.622 4.289 3.598 1.00 98.00 224 VAL A O 1
ATOM 1797 N N . THR A 1 225 ? 0.317 2.515 3.196 1.00 98.06 225 THR A N 1
ATOM 1798 C CA . THR A 1 225 ? 1.270 1.826 2.320 1.00 98.06 225 THR A CA 1
ATOM 1799 C C . THR A 1 225 ? 0.811 1.952 0.876 1.00 98.06 225 THR A C 1
ATOM 1801 O O . THR A 1 225 ? -0.319 1.606 0.558 1.00 98.06 225 THR A O 1
ATOM 1804 N N . LEU A 1 226 ? 1.675 2.425 -0.017 1.00 97.25 226 LEU A N 1
ATOM 1805 C CA . LEU A 1 226 ? 1.496 2.362 -1.463 1.00 97.25 226 LEU A CA 1
ATOM 1806 C C . LEU A 1 226 ? 2.431 1.293 -2.022 1.00 97.25 226 LEU A C 1
ATOM 1808 O O . LEU A 1 226 ? 3.646 1.412 -1.899 1.00 97.25 226 LEU A O 1
ATOM 1812 N N . THR A 1 227 ? 1.893 0.299 -2.720 1.00 97.25 227 THR A N 1
ATOM 1813 C CA . THR A 1 227 ? 2.720 -0.589 -3.541 1.00 97.25 227 THR A CA 1
ATOM 1814 C C . THR A 1 227 ? 2.620 -0.189 -5.000 1.00 97.25 227 THR A C 1
ATOM 1816 O O . THR A 1 227 ? 1.569 -0.338 -5.628 1.00 97.25 227 THR A O 1
ATOM 1819 N N . LEU A 1 228 ? 3.757 0.222 -5.561 1.00 95.25 228 LEU A N 1
ATOM 1820 C CA . LEU A 1 228 ? 3.958 0.311 -6.996 1.00 95.25 228 LEU A CA 1
ATOM 1821 C C . LEU A 1 228 ? 4.473 -1.043 -7.500 1.00 95.25 228 LEU A C 1
ATOM 1823 O O . LEU A 1 228 ? 5.672 -1.329 -7.467 1.00 95.25 228 LEU A O 1
ATOM 1827 N N . ARG A 1 229 ? 3.537 -1.907 -7.912 1.00 96.31 229 ARG A N 1
ATOM 1828 C CA . ARG A 1 229 ? 3.838 -3.263 -8.401 1.00 96.31 229 ARG A CA 1
ATOM 1829 C C . ARG A 1 229 ? 4.664 -3.201 -9.679 1.00 96.31 229 ARG A C 1
ATOM 1831 O O . ARG A 1 229 ? 4.495 -2.276 -10.468 1.00 96.31 229 ARG A O 1
ATOM 1838 N N . TYR A 1 230 ? 5.433 -4.252 -9.967 1.00 96.06 230 TYR A N 1
ATOM 1839 C CA . TYR A 1 230 ? 6.174 -4.380 -11.233 1.00 96.06 230 TYR A CA 1
ATOM 1840 C C . TYR A 1 230 ? 5.298 -4.069 -12.465 1.00 96.06 230 TYR A C 1
ATOM 1842 O O . TYR A 1 230 ? 5.708 -3.370 -13.390 1.00 96.06 230 TYR A O 1
ATOM 1850 N N . THR A 1 231 ? 4.056 -4.547 -12.440 1.00 95.81 231 THR A N 1
ATOM 1851 C CA . THR A 1 231 ? 3.109 -4.409 -13.551 1.00 95.81 231 THR A CA 1
ATOM 1852 C C . THR A 1 231 ? 2.287 -3.114 -13.528 1.00 95.81 231 THR A C 1
ATOM 1854 O O . THR A 1 231 ? 1.376 -2.948 -14.338 1.00 95.81 231 THR A O 1
ATOM 1857 N N . AS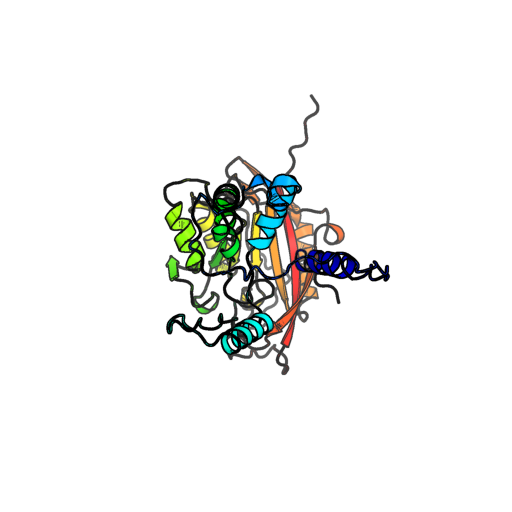P A 1 232 ? 2.580 -2.208 -12.599 1.00 94.75 232 ASP A N 1
ATOM 1858 C CA . ASP A 1 232 ? 1.915 -0.914 -12.446 1.00 94.75 232 ASP A CA 1
ATOM 1859 C C . ASP A 1 232 ? 2.787 0.254 -12.928 1.00 94.75 232 ASP A C 1
ATOM 1861 O O . ASP A 1 232 ? 2.292 1.384 -13.019 1.00 94.75 232 ASP A O 1
ATOM 1865 N N . TRP A 1 233 ? 4.051 -0.025 -13.273 1.00 93.69 233 TRP A N 1
ATOM 1866 C CA . TRP A 1 233 ? 4.967 0.941 -13.869 1.00 93.69 233 TRP A CA 1
ATOM 1867 C C . TRP A 1 233 ? 4.535 1.337 -15.284 1.00 93.69 233 TRP A C 1
ATOM 1869 O O . TRP A 1 233 ? 3.964 0.538 -16.031 1.00 93.69 233 TRP A O 1
ATOM 1879 N N . TRP A 1 234 ? 4.849 2.568 -15.683 1.00 91.00 234 TRP A N 1
ATOM 1880 C CA . TRP A 1 234 ? 4.607 3.034 -17.045 1.00 91.00 234 TRP A CA 1
ATOM 1881 C C . TRP A 1 234 ? 5.283 2.134 -18.081 1.00 91.00 234 TRP A C 1
ATOM 1883 O O . TRP A 1 234 ? 6.483 1.877 -18.007 1.00 91.00 234 TRP A O 1
ATOM 1893 N N . PHE A 1 235 ? 4.499 1.686 -19.067 1.00 92.50 235 PHE A N 1
ATOM 1894 C CA . PHE A 1 235 ? 4.968 0.894 -20.208 1.00 92.50 235 PHE A CA 1
ATOM 1895 C C . PHE A 1 235 ? 5.749 -0.376 -19.820 1.00 92.50 235 PHE A C 1
ATOM 1897 O O . PHE A 1 235 ? 6.617 -0.833 -20.573 1.00 92.50 235 PHE A O 1
ATOM 1904 N N . TRP A 1 236 ? 5.448 -0.964 -18.656 1.00 94.62 236 TRP A N 1
ATOM 1905 C CA . TRP A 1 236 ? 6.094 -2.192 -18.186 1.00 94.62 236 TRP A CA 1
ATOM 1906 C C . TRP A 1 236 ? 5.930 -3.349 -19.187 1.00 94.62 236 TRP A C 1
ATOM 1908 O O . TRP A 1 236 ? 6.845 -4.161 -19.330 1.00 94.62 236 TRP A O 1
ATOM 1918 N N . GLU A 1 237 ? 4.810 -3.388 -19.925 1.00 95.25 237 GLU A N 1
ATOM 1919 C CA . GLU A 1 237 ? 4.530 -4.384 -20.966 1.00 95.25 237 GLU A CA 1
ATOM 1920 C C . GLU A 1 237 ? 5.583 -4.385 -22.079 1.00 95.25 237 GLU A C 1
ATOM 1922 O O . GLU A 1 237 ? 5.826 -5.424 -22.688 1.00 95.25 237 GLU A O 1
ATOM 1927 N N . ASN A 1 238 ? 6.199 -3.227 -22.333 1.00 95.44 238 ASN A N 1
ATOM 1928 C CA . ASN A 1 238 ? 7.188 -3.010 -23.387 1.00 95.44 238 ASN A CA 1
ATOM 1929 C C . ASN A 1 238 ? 8.629 -3.083 -22.862 1.00 95.44 238 ASN A C 1
ATOM 1931 O O . ASN A 1 238 ? 9.557 -2.690 -23.565 1.00 95.44 238 ASN A O 1
ATOM 1935 N N . ASN A 1 239 ? 8.826 -3.517 -21.612 1.00 95.12 239 ASN A N 1
ATOM 1936 C CA . ASN A 1 239 ? 10.120 -3.492 -20.932 1.00 95.12 239 ASN A CA 1
ATOM 1937 C C . ASN A 1 239 ? 10.789 -2.100 -20.921 1.00 95.12 239 ASN A C 1
ATOM 1939 O O . ASN A 1 239 ? 12.016 -2.001 -20.921 1.00 95.12 239 ASN A O 1
ATOM 1943 N N . ALA A 1 240 ? 9.999 -1.021 -20.911 1.00 92.75 240 ALA A N 1
ATOM 1944 C CA . ALA A 1 240 ? 10.528 0.341 -20.964 1.00 92.75 240 ALA A CA 1
ATOM 1945 C C . ALA A 1 240 ? 11.484 0.626 -19.795 1.00 92.75 240 ALA A C 1
ATOM 1947 O O . ALA A 1 240 ? 11.287 0.119 -18.688 1.00 92.75 240 ALA A O 1
ATOM 1948 N N . ALA A 1 241 ? 12.521 1.432 -20.022 1.00 91.88 241 ALA A N 1
ATOM 1949 C CA . ALA A 1 241 ? 13.421 1.843 -18.949 1.00 91.88 241 ALA A CA 1
ATOM 1950 C C . ALA A 1 241 ? 12.651 2.613 -17.860 1.00 91.88 241 ALA A C 1
ATOM 1952 O O . ALA A 1 241 ? 11.771 3.414 -18.171 1.00 91.88 241 ALA A O 1
ATOM 1953 N N . ILE A 1 242 ? 12.986 2.362 -16.593 1.00 91.25 242 ILE A N 1
ATOM 1954 C CA . ILE A 1 242 ? 12.427 3.092 -15.438 1.00 91.25 242 ILE A CA 1
ATOM 1955 C C . ILE A 1 242 ? 13.404 4.141 -14.885 1.00 91.25 242 ILE A C 1
ATOM 1957 O O . ILE A 1 242 ? 13.031 4.923 -14.017 1.00 91.25 242 ILE A O 1
ATOM 1961 N N . TYR A 1 243 ? 14.647 4.142 -15.383 1.00 87.75 243 TYR A N 1
ATOM 1962 C CA . TYR A 1 243 ? 15.713 5.071 -15.016 1.00 87.75 243 TYR A CA 1
ATOM 1963 C C . TYR A 1 243 ? 16.562 5.455 -16.252 1.00 87.75 243 TYR A C 1
ATOM 1965 O O . TYR A 1 243 ? 16.811 4.569 -17.079 1.00 87.75 243 TYR A O 1
ATOM 1973 N N . PRO A 1 244 ? 17.056 6.708 -16.378 1.00 78.00 244 PRO A N 1
ATOM 1974 C CA . PRO A 1 244 ? 16.778 7.851 -15.502 1.00 78.00 244 PRO A CA 1
ATOM 1975 C C . PRO A 1 244 ? 15.290 8.183 -15.489 1.00 78.00 244 PRO A C 1
ATOM 1977 O O . PRO A 1 244 ? 14.592 7.952 -16.480 1.00 78.00 244 PRO A O 1
ATOM 1980 N N . VAL A 1 245 ? 14.790 8.685 -14.359 1.00 68.25 245 VAL A N 1
ATOM 1981 C CA . VAL A 1 245 ? 13.446 9.257 -14.361 1.00 68.25 245 VAL A CA 1
ATOM 1982 C C . VAL A 1 245 ? 13.477 10.414 -15.362 1.00 68.25 245 VAL A C 1
ATOM 1984 O O . VAL A 1 245 ? 14.440 11.182 -15.407 1.00 68.25 245 VAL A O 1
ATOM 1987 N N . SER A 1 246 ? 12.481 10.499 -16.247 1.00 63.09 246 SER A N 1
ATOM 1988 C CA . SER A 1 246 ? 12.429 11.599 -17.215 1.00 63.09 246 SER A CA 1
ATOM 1989 C C . SER A 1 246 ? 12.343 12.955 -16.491 1.00 63.09 246 SER A C 1
ATOM 1991 O O . SER A 1 246 ? 12.152 13.013 -15.278 1.00 63.09 246 SER A O 1
ATOM 1993 N N . SER A 1 247 ? 12.421 14.074 -17.212 1.00 55.94 247 SER A N 1
ATOM 1994 C CA . SER A 1 247 ? 12.210 15.397 -16.601 1.00 55.94 247 SER A CA 1
ATOM 1995 C C . SER A 1 247 ? 10.825 15.568 -15.951 1.00 55.94 247 SER A C 1
ATOM 1997 O O . SER A 1 247 ? 10.627 16.525 -15.202 1.00 55.94 247 SER A O 1
ATOM 1999 N N . THR A 1 248 ? 9.876 14.652 -16.186 1.00 55.88 248 THR A N 1
ATOM 2000 C CA . THR A 1 248 ? 8.647 14.541 -15.396 1.00 55.88 248 THR A CA 1
ATOM 2001 C C . THR A 1 248 ? 8.847 13.612 -14.189 1.00 55.88 248 THR A C 1
ATOM 2003 O O . THR A 1 248 ? 9.294 12.473 -14.356 1.00 55.88 248 THR A O 1
ATOM 2006 N N . PRO A 1 249 ? 8.487 14.051 -12.964 1.00 59.03 249 PRO A N 1
ATOM 2007 C CA . PRO A 1 249 ? 8.471 13.177 -11.796 1.00 59.03 249 PRO A CA 1
ATOM 2008 C C . PRO A 1 249 ? 7.629 11.931 -12.075 1.00 59.03 249 PRO A C 1
ATOM 2010 O O . PRO A 1 249 ? 6.472 12.037 -12.485 1.00 59.03 249 PRO A O 1
ATOM 2013 N N . PHE A 1 250 ? 8.197 10.748 -11.837 1.00 64.44 250 PHE A N 1
ATOM 2014 C CA . PHE A 1 250 ? 7.506 9.484 -12.106 1.00 64.44 250 PHE A CA 1
ATOM 2015 C C . PHE A 1 250 ? 6.230 9.317 -11.254 1.00 64.44 250 PHE A C 1
ATOM 2017 O O . PHE A 1 250 ? 5.274 8.689 -11.701 1.00 64.44 250 PHE A O 1
ATOM 2024 N N . PHE A 1 251 ? 6.144 9.981 -10.098 1.00 71.94 251 PHE A N 1
ATOM 2025 C CA . PHE A 1 251 ? 4.889 10.486 -9.528 1.00 71.94 251 PHE A CA 1
ATOM 2026 C C . PHE A 1 251 ? 5.189 11.715 -8.661 1.00 71.94 251 PHE A C 1
ATOM 2028 O O . PHE A 1 251 ? 6.192 11.733 -7.964 1.00 71.94 251 PHE A O 1
ATOM 2035 N N . GLY A 1 252 ? 4.364 12.761 -8.719 1.00 67.25 252 GLY A N 1
ATOM 2036 C CA . GLY A 1 252 ? 4.545 13.960 -7.890 1.00 67.25 252 GLY A CA 1
ATOM 2037 C C . GLY A 1 252 ? 3.797 13.845 -6.564 1.00 67.25 252 GLY A C 1
ATOM 2038 O O . GLY A 1 252 ? 2.620 13.481 -6.558 1.00 67.25 252 GLY A O 1
ATOM 2039 N N . THR A 1 253 ? 4.458 14.171 -5.453 1.00 74.50 253 THR A N 1
ATOM 2040 C CA . THR A 1 253 ? 3.825 14.280 -4.125 1.00 74.50 253 THR A CA 1
ATOM 2041 C C . THR A 1 253 ? 3.288 15.687 -3.851 1.00 74.50 253 THR A C 1
ATOM 2043 O O . THR A 1 253 ? 2.441 15.848 -2.981 1.00 74.50 253 THR A O 1
ATOM 2046 N N . GLN A 1 254 ? 3.725 16.693 -4.619 1.00 73.12 254 GLN A N 1
ATOM 2047 C CA . GLN A 1 254 ? 3.503 18.121 -4.342 1.00 73.12 254 GLN A CA 1
ATOM 2048 C C . GLN A 1 254 ? 2.027 18.546 -4.417 1.00 73.12 254 GLN A C 1
ATOM 2050 O O . GLN A 1 254 ? 1.616 19.476 -3.736 1.00 73.12 254 GLN A O 1
ATOM 2055 N N . ASP A 1 255 ? 1.217 17.846 -5.213 1.00 81.62 255 ASP A N 1
ATOM 2056 C CA . ASP A 1 255 ? -0.221 18.121 -5.348 1.00 81.62 255 ASP A CA 1
ATOM 2057 C C . ASP A 1 255 ? -1.089 17.236 -4.433 1.00 81.62 255 ASP A C 1
ATOM 2059 O O . ASP A 1 255 ? -2.323 17.255 -4.525 1.00 81.62 255 ASP A O 1
ATOM 2063 N N . ILE A 1 256 ? -0.469 16.396 -3.600 1.00 90.12 256 ILE A N 1
ATOM 2064 C CA . ILE A 1 256 ? -1.167 15.458 -2.726 1.00 90.12 256 ILE A CA 1
ATOM 2065 C C . ILE A 1 256 ? -1.072 15.952 -1.286 1.00 90.12 256 ILE A C 1
ATOM 2067 O O . ILE A 1 256 ? -0.003 15.959 -0.686 1.00 90.12 256 ILE A O 1
ATOM 2071 N N . VAL A 1 257 ? -2.231 16.285 -0.716 1.00 93.44 257 VAL A N 1
ATOM 2072 C CA . VAL A 1 257 ? -2.368 16.629 0.703 1.00 93.44 257 VAL A CA 1
ATOM 2073 C C . VAL A 1 257 ? -2.952 15.433 1.452 1.00 93.44 257 VAL A C 1
ATOM 2075 O O . VAL A 1 257 ? -4.046 14.962 1.127 1.00 93.44 257 VAL A O 1
ATOM 2078 N N . LEU A 1 258 ? -2.216 14.934 2.441 1.00 94.88 258 LEU A N 1
ATOM 2079 C CA . LEU A 1 258 ? -2.602 13.801 3.278 1.00 94.88 258 LEU A CA 1
ATOM 2080 C C . LEU A 1 258 ? -3.547 14.227 4.414 1.00 94.88 258 LEU A C 1
ATOM 2082 O O . LEU A 1 258 ? -3.375 15.318 4.964 1.00 94.88 258 LEU A O 1
ATOM 2086 N N . PRO A 1 259 ? -4.488 13.362 4.842 1.00 94.75 259 PRO A N 1
ATOM 2087 C CA . PRO A 1 259 ? -5.264 13.592 6.058 1.00 94.75 259 PRO A CA 1
ATOM 2088 C C . PRO A 1 259 ? -4.367 13.806 7.283 1.00 94.75 259 PRO A C 1
ATOM 2090 O O . PRO A 1 259 ? -3.341 13.139 7.431 1.00 94.75 259 PRO A O 1
ATOM 2093 N N . LYS A 1 260 ? -4.784 14.674 8.215 1.00 94.88 260 LYS A N 1
ATOM 2094 C CA . LYS A 1 260 ? -4.026 14.972 9.453 1.00 94.88 260 LYS A CA 1
ATOM 2095 C C . LYS A 1 260 ? -3.707 13.757 10.332 1.00 94.88 260 LYS A C 1
ATOM 2097 O O . LYS A 1 260 ? -2.781 13.807 11.132 1.00 94.88 260 LYS A O 1
ATOM 2102 N N . SER A 1 261 ? -4.469 12.671 10.194 1.00 95.62 261 SER A N 1
ATOM 2103 C CA . SER A 1 261 ? -4.236 11.424 10.926 1.00 95.62 261 SER A CA 1
ATOM 2104 C C . SER A 1 261 ? -2.990 10.675 10.460 1.00 95.62 261 SER A C 1
ATOM 2106 O O . SER A 1 261 ? -2.474 9.858 11.216 1.00 95.62 261 SER A O 1
ATOM 2108 N N . VAL A 1 262 ? -2.523 10.916 9.228 1.00 96.94 262 VAL A N 1
ATOM 2109 C CA . VAL A 1 262 ? -1.417 10.161 8.637 1.00 96.94 262 VAL A CA 1
ATOM 2110 C C . VAL A 1 262 ? -0.107 10.582 9.290 1.00 96.94 262 VAL A C 1
ATOM 2112 O O . VAL A 1 262 ? 0.295 11.746 9.250 1.00 96.94 262 VAL A O 1
ATOM 2115 N N . GLU A 1 263 ? 0.569 9.609 9.887 1.00 97.31 263 GLU A N 1
ATOM 2116 C CA . GLU A 1 263 ? 1.859 9.773 10.557 1.00 97.31 263 GLU A CA 1
ATOM 2117 C C . GLU A 1 263 ? 3.002 9.129 9.768 1.00 97.31 263 GLU A C 1
ATOM 2119 O O . GLU A 1 263 ? 4.170 9.491 9.936 1.00 97.31 263 GLU A O 1
ATOM 2124 N N . LYS A 1 264 ? 2.668 8.165 8.907 1.00 97.88 264 LYS A N 1
ATOM 2125 C CA . LYS A 1 264 ? 3.634 7.395 8.138 1.00 97.88 264 LYS A CA 1
ATOM 2126 C C . LYS A 1 264 ? 3.084 7.029 6.767 1.00 97.88 264 LYS A C 1
ATOM 2128 O O . LYS A 1 264 ? 1.963 6.533 6.649 1.00 97.88 264 LYS A O 1
ATOM 2133 N N . VAL A 1 265 ? 3.908 7.229 5.745 1.00 97.62 265 VAL A N 1
ATOM 2134 C CA . VAL A 1 265 ? 3.680 6.707 4.396 1.00 97.62 265 VAL A CA 1
ATOM 2135 C C . VAL A 1 265 ? 4.803 5.741 4.058 1.00 97.62 265 VAL A C 1
ATOM 2137 O O . VAL A 1 265 ? 5.976 6.049 4.247 1.00 97.62 265 VAL A O 1
ATOM 2140 N N . ILE A 1 266 ? 4.453 4.564 3.562 1.00 98.19 266 ILE A N 1
ATOM 2141 C CA . ILE A 1 266 ? 5.400 3.561 3.080 1.00 98.19 266 ILE A CA 1
ATOM 2142 C C . ILE A 1 266 ? 5.185 3.423 1.584 1.00 98.19 266 ILE A C 1
ATOM 2144 O O . ILE A 1 266 ? 4.051 3.253 1.147 1.00 98.19 266 ILE A O 1
ATOM 2148 N N . ILE A 1 267 ? 6.255 3.468 0.795 1.00 97.31 267 ILE A N 1
ATOM 2149 C CA . ILE A 1 267 ? 6.176 3.128 -0.625 1.00 97.31 267 ILE A CA 1
ATOM 2150 C C . ILE A 1 267 ? 7.031 1.899 -0.891 1.00 97.31 267 ILE A C 1
ATOM 2152 O O . ILE A 1 267 ? 8.231 1.883 -0.613 1.00 97.31 267 ILE A O 1
ATOM 2156 N N . GLU A 1 268 ? 6.394 0.873 -1.440 1.00 98.06 268 GLU A N 1
ATOM 2157 C CA . GLU A 1 268 ? 7.044 -0.321 -1.955 1.00 98.06 268 GLU A CA 1
ATOM 2158 C C . GLU A 1 268 ? 7.236 -0.188 -3.466 1.00 98.06 268 GLU A C 1
ATOM 2160 O O . GLU A 1 268 ? 6.270 -0.198 -4.233 1.00 98.06 268 GLU A O 1
ATOM 2165 N N . PHE A 1 269 ? 8.490 -0.095 -3.892 1.00 97.38 269 PHE A N 1
ATOM 2166 C CA . PHE A 1 269 ? 8.882 -0.090 -5.293 1.00 97.38 269 PHE A CA 1
ATOM 2167 C C . PHE A 1 269 ? 9.253 -1.509 -5.704 1.00 97.38 269 PHE A C 1
ATOM 2169 O O . PHE A 1 269 ? 10.345 -1.994 -5.399 1.00 97.38 269 PHE A O 1
ATOM 2176 N N . GLU A 1 270 ? 8.327 -2.190 -6.373 1.00 98.06 270 GLU A N 1
ATOM 2177 C CA . GLU A 1 270 ? 8.520 -3.561 -6.830 1.00 98.06 270 GLU A CA 1
ATOM 2178 C C . GLU A 1 270 ? 8.949 -3.587 -8.297 1.00 98.06 270 GLU A C 1
ATOM 2180 O O . GLU A 1 270 ? 8.329 -2.954 -9.154 1.00 98.06 270 GLU A O 1
ATOM 2185 N N . HIS A 1 271 ? 9.979 -4.371 -8.608 1.00 97.56 271 HIS A N 1
ATOM 2186 C CA . HIS A 1 271 ? 10.356 -4.681 -9.983 1.00 97.56 271 HIS A CA 1
ATOM 2187 C C . HIS A 1 271 ? 10.990 -6.080 -10.078 1.00 97.56 271 HIS A C 1
ATOM 2189 O O . HIS A 1 271 ? 11.375 -6.676 -9.081 1.00 97.56 271 HIS A O 1
ATOM 2195 N N . THR A 1 272 ? 11.124 -6.633 -11.282 1.00 97.31 272 THR A N 1
ATOM 2196 C CA . THR A 1 272 ? 11.944 -7.831 -11.533 1.00 97.31 272 THR A CA 1
ATOM 2197 C C . THR A 1 272 ? 13.428 -7.581 -11.241 1.00 97.31 272 THR A C 1
ATOM 2199 O O . THR A 1 272 ? 13.945 -6.517 -11.589 1.00 97.31 272 THR A O 1
ATOM 2202 N N . GLU A 1 273 ? 14.145 -8.604 -10.771 1.00 97.56 273 GLU A N 1
ATOM 2203 C CA . GLU A 1 273 ? 15.602 -8.594 -10.529 1.00 97.56 273 GLU A CA 1
ATOM 2204 C C . GLU A 1 273 ? 16.408 -8.095 -11.748 1.00 97.56 273 GLU A C 1
ATOM 2206 O O . GLU A 1 273 ? 17.388 -7.375 -11.587 1.00 97.56 273 GLU A O 1
ATOM 2211 N N . MET A 1 274 ? 15.945 -8.362 -12.977 1.00 95.62 274 MET A N 1
ATOM 2212 C CA . MET A 1 274 ? 16.589 -7.876 -14.210 1.00 95.62 274 MET A CA 1
ATOM 2213 C C . MET A 1 274 ? 16.734 -6.347 -14.296 1.00 95.62 274 MET A C 1
ATOM 2215 O O . MET A 1 274 ? 17.608 -5.869 -15.012 1.00 95.62 274 MET A O 1
ATOM 2219 N N . LYS A 1 275 ? 15.902 -5.568 -13.588 1.00 96.06 275 LYS A N 1
ATOM 2220 C CA . LYS A 1 275 ? 16.020 -4.100 -13.541 1.00 96.06 275 LYS A CA 1
ATOM 2221 C C . LYS A 1 275 ? 16.538 -3.577 -12.205 1.00 96.06 275 LYS A C 1
ATOM 2223 O O . LYS A 1 275 ? 16.331 -2.404 -11.909 1.00 96.06 275 LYS A O 1
ATOM 2228 N N . ARG A 1 276 ? 17.238 -4.400 -11.416 1.00 97.50 276 ARG A N 1
ATOM 2229 C CA . ARG A 1 276 ? 17.828 -3.984 -10.133 1.00 97.50 276 ARG A CA 1
ATOM 2230 C C . ARG A 1 276 ? 18.577 -2.661 -10.229 1.00 97.50 276 ARG A C 1
ATOM 2232 O O . ARG A 1 276 ? 18.249 -1.743 -9.492 1.00 97.50 276 ARG A O 1
ATOM 2239 N N . GLN A 1 277 ? 19.507 -2.548 -11.174 1.00 96.88 277 GLN A N 1
ATOM 2240 C CA . GLN A 1 277 ? 20.325 -1.341 -11.323 1.00 96.88 277 GLN A CA 1
ATOM 2241 C C . GLN A 1 277 ? 19.482 -0.098 -11.644 1.00 96.88 277 GLN A C 1
ATOM 2243 O O . GLN A 1 277 ? 19.746 0.979 -11.121 1.00 96.88 277 GLN A O 1
ATOM 2248 N N . GLN A 1 278 ? 18.434 -0.235 -12.465 1.00 95.75 278 GLN A N 1
ATOM 2249 C CA . GLN A 1 278 ? 17.536 0.886 -12.756 1.00 95.75 278 GLN A CA 1
ATOM 2250 C C . GLN A 1 278 ? 16.692 1.253 -11.533 1.00 95.75 278 GLN A C 1
ATOM 2252 O O . GLN A 1 278 ? 16.529 2.432 -11.240 1.00 95.75 278 GLN A O 1
ATOM 2257 N N . LEU A 1 279 ? 16.188 0.259 -10.797 1.00 96.19 279 LEU A N 1
ATOM 2258 C CA . LEU A 1 279 ? 15.448 0.493 -9.561 1.00 96.19 279 LEU A CA 1
ATOM 2259 C C . LEU A 1 279 ? 16.333 1.178 -8.508 1.00 96.19 279 LEU A C 1
ATOM 2261 O O . LEU A 1 279 ? 15.892 2.115 -7.856 1.00 96.19 279 LEU A O 1
ATOM 2265 N N . GLU A 1 280 ? 17.591 0.763 -8.378 1.00 96.31 280 GLU A N 1
ATOM 2266 C CA . GLU A 1 280 ? 18.583 1.418 -7.519 1.00 96.31 280 GLU A CA 1
ATOM 2267 C C . GLU A 1 280 ? 18.860 2.856 -7.962 1.00 96.31 280 GLU A C 1
ATOM 2269 O O . GLU A 1 280 ? 18.939 3.733 -7.107 1.00 96.31 280 GLU A O 1
ATOM 2274 N N . GLY A 1 281 ? 18.901 3.123 -9.271 1.00 94.25 281 GLY A N 1
ATOM 2275 C CA . GLY A 1 281 ? 18.956 4.482 -9.812 1.00 94.25 281 GLY A CA 1
ATOM 2276 C C . GLY A 1 281 ? 17.758 5.340 -9.391 1.00 94.25 281 GLY A C 1
ATOM 2277 O O . GLY A 1 281 ? 17.949 6.459 -8.920 1.00 94.25 281 GLY A O 1
ATOM 2278 N N . VAL A 1 282 ? 16.531 4.805 -9.477 1.00 92.81 282 VAL A N 1
ATOM 2279 C CA . VAL A 1 282 ? 15.314 5.503 -9.015 1.00 92.81 282 VAL A CA 1
ATOM 2280 C C . VAL A 1 282 ? 15.410 5.838 -7.526 1.00 92.81 282 VAL A C 1
ATOM 2282 O O . VAL A 1 282 ? 15.182 6.980 -7.136 1.00 92.81 282 VAL A O 1
ATOM 2285 N N . ILE A 1 283 ? 15.775 4.864 -6.687 1.00 94.50 283 ILE A N 1
ATOM 2286 C CA . ILE A 1 283 ? 15.900 5.075 -5.238 1.00 94.50 283 ILE A CA 1
ATOM 2287 C C . ILE A 1 283 ? 17.032 6.062 -4.912 1.00 94.50 283 ILE A C 1
ATOM 2289 O O . ILE A 1 283 ? 16.860 6.934 -4.061 1.00 94.50 283 ILE A O 1
ATOM 2293 N N . GLY A 1 284 ? 18.165 5.977 -5.609 1.00 93.62 284 GLY A N 1
ATOM 2294 C CA . GLY A 1 284 ? 19.271 6.922 -5.467 1.00 93.62 284 GLY A CA 1
ATOM 2295 C C . GLY A 1 284 ? 18.855 8.354 -5.809 1.00 93.62 284 GLY A C 1
ATOM 2296 O O . GLY A 1 284 ? 19.173 9.279 -5.065 1.00 93.62 284 GLY A O 1
ATOM 2297 N N . GLU A 1 285 ? 18.078 8.545 -6.878 1.00 89.75 285 GLU A N 1
ATOM 2298 C CA . GLU A 1 285 ? 17.552 9.860 -7.255 1.00 89.75 285 GLU A CA 1
ATOM 2299 C C . GLU A 1 285 ? 16.556 10.415 -6.223 1.00 89.75 285 GLU A C 1
ATOM 2301 O O . GLU A 1 285 ? 16.597 11.614 -5.927 1.00 89.75 285 GLU A O 1
ATOM 2306 N N . LEU A 1 286 ? 15.705 9.561 -5.633 1.00 90.19 286 LEU A N 1
ATOM 2307 C CA . LEU A 1 286 ? 14.811 9.957 -4.537 1.00 90.19 286 LEU A CA 1
ATOM 2308 C C . LEU A 1 286 ? 15.606 10.556 -3.370 1.00 90.19 286 LEU A C 1
ATOM 2310 O O . LEU A 1 286 ? 15.287 11.657 -2.927 1.00 90.19 286 LEU A O 1
ATOM 2314 N N . TYR A 1 287 ? 16.666 9.879 -2.914 1.00 92.06 287 TYR A N 1
ATOM 2315 C CA . TYR A 1 287 ? 17.495 10.366 -1.805 1.00 92.06 287 TYR A CA 1
ATOM 2316 C C . TYR A 1 287 ? 18.344 11.583 -2.182 1.00 92.06 287 TYR A C 1
ATOM 2318 O O . TYR A 1 287 ? 18.419 12.536 -1.406 1.00 92.06 287 TYR A O 1
ATOM 2326 N N . ALA A 1 288 ? 18.909 11.615 -3.393 1.00 90.62 288 ALA A N 1
ATOM 2327 C CA . ALA A 1 288 ? 19.657 12.771 -3.891 1.00 90.62 288 ALA A CA 1
ATOM 2328 C C . ALA A 1 288 ? 18.799 14.049 -3.933 1.00 90.62 288 ALA A C 1
ATOM 2330 O O . ALA A 1 288 ? 19.311 15.154 -3.759 1.00 90.62 288 ALA A O 1
ATOM 2331 N N . LYS A 1 289 ? 17.483 13.902 -4.134 1.00 87.69 289 LYS A N 1
ATOM 2332 C CA . LYS A 1 289 ? 16.507 14.998 -4.162 1.00 87.69 289 LYS A CA 1
ATOM 2333 C C . LYS A 1 289 ? 15.528 14.948 -2.983 1.00 87.69 289 LYS A C 1
ATOM 2335 O O . LYS A 1 289 ? 14.434 15.495 -3.104 1.00 87.69 289 LYS A O 1
ATOM 2340 N N . ARG A 1 290 ? 15.882 14.336 -1.842 1.00 87.94 290 ARG A N 1
ATOM 2341 C CA . ARG A 1 290 ? 14.944 14.032 -0.731 1.00 87.94 290 ARG A CA 1
ATOM 2342 C C . ARG A 1 290 ? 14.102 15.215 -0.253 1.00 87.94 290 ARG A C 1
ATOM 2344 O O . ARG A 1 290 ? 12.926 15.050 0.047 1.00 87.94 290 ARG A O 1
ATOM 2351 N N . ASN A 1 291 ? 14.663 16.424 -0.262 1.00 86.31 291 ASN A N 1
ATOM 2352 C CA . ASN A 1 291 ? 13.954 17.642 0.152 1.00 86.31 291 ASN A CA 1
ATOM 2353 C C . ASN A 1 291 ? 12.795 18.008 -0.794 1.00 86.31 291 ASN A C 1
ATOM 2355 O O . ASN A 1 291 ? 11.860 18.693 -0.394 1.00 86.31 291 ASN A O 1
ATOM 2359 N N . SER A 1 292 ? 12.840 17.540 -2.045 1.00 84.62 292 SER A N 1
ATOM 2360 C CA . SER A 1 292 ? 11.754 17.688 -3.024 1.00 84.62 292 SER A CA 1
ATOM 2361 C C . SER A 1 292 ? 10.670 16.612 -2.879 1.00 84.62 292 SER A C 1
ATOM 2363 O O . SER A 1 292 ? 9.588 16.764 -3.442 1.00 84.62 292 SER A O 1
ATOM 2365 N N . TRP A 1 293 ? 10.947 15.543 -2.125 1.00 87.00 293 TRP A N 1
ATOM 2366 C CA . TRP A 1 293 ? 10.074 14.389 -1.909 1.00 87.00 293 TRP A CA 1
ATOM 2367 C C . TRP A 1 293 ? 9.502 14.412 -0.492 1.00 87.00 293 TRP A C 1
ATOM 2369 O O . TRP A 1 293 ? 9.826 13.571 0.346 1.00 87.00 293 TRP A O 1
ATOM 2379 N N . SER A 1 294 ? 8.639 15.390 -0.226 1.00 90.81 294 SER A N 1
ATOM 2380 C CA . SER A 1 294 ? 7.840 15.466 1.001 1.00 90.81 294 SER A CA 1
ATOM 2381 C C . SER A 1 294 ? 6.351 15.371 0.684 1.00 90.81 294 SER A C 1
ATOM 2383 O O . SER A 1 294 ? 5.929 15.613 -0.450 1.00 90.81 294 SER A O 1
ATOM 2385 N N . TRP A 1 295 ? 5.564 14.987 1.685 1.00 92.81 295 TRP A N 1
ATOM 2386 C CA . TRP A 1 295 ? 4.107 14.989 1.609 1.00 92.81 295 TRP A CA 1
ATOM 2387 C C . TRP A 1 295 ? 3.559 16.083 2.502 1.00 92.81 295 TRP A C 1
ATOM 2389 O O . TRP A 1 295 ? 3.886 16.120 3.690 1.00 92.81 295 TRP A O 1
ATOM 2399 N N . ASP A 1 296 ? 2.705 16.932 1.947 1.00 93.50 296 ASP A N 1
ATOM 2400 C CA . ASP A 1 296 ? 1.965 17.901 2.741 1.00 93.50 296 ASP A CA 1
ATOM 2401 C C . ASP A 1 296 ? 0.814 17.210 3.472 1.00 93.50 296 ASP A C 1
ATOM 2403 O O . ASP A 1 296 ? 0.209 16.255 2.972 1.00 93.50 296 ASP A O 1
ATOM 2407 N N . ARG A 1 297 ? 0.494 17.703 4.665 1.00 94.50 297 ARG A N 1
ATOM 2408 C CA . ARG A 1 297 ? -0.611 17.218 5.487 1.00 94.50 297 ARG A CA 1
ATOM 2409 C C . ARG A 1 297 ? -1.608 18.343 5.757 1.00 94.50 297 ARG A C 1
ATOM 2411 O O . ARG A 1 297 ? -1.243 19.514 5.790 1.00 94.50 297 ARG A O 1
ATOM 2418 N N . GLU A 1 298 ? -2.881 17.997 5.940 1.00 94.19 298 GLU A N 1
ATOM 2419 C CA . GLU A 1 298 ? -3.982 18.965 6.110 1.00 94.19 298 GLU A CA 1
ATOM 2420 C C . GLU A 1 298 ? -3.795 19.962 7.264 1.00 94.19 298 GLU A C 1
ATOM 2422 O O . GLU A 1 298 ? -4.376 21.043 7.231 1.00 94.19 298 GLU A O 1
ATOM 2427 N N . ASP A 1 299 ? -3.004 19.617 8.280 1.00 94.06 299 ASP A N 1
ATOM 2428 C CA . ASP A 1 299 ? -2.688 20.470 9.430 1.00 94.06 299 ASP A CA 1
ATOM 2429 C C . ASP A 1 299 ? -1.418 21.322 9.237 1.00 94.06 299 ASP A C 1
ATOM 2431 O O . ASP A 1 299 ? -0.973 21.984 10.172 1.00 94.06 299 ASP A O 1
ATOM 2435 N N . GLY A 1 300 ? -0.831 21.311 8.038 1.00 94.06 300 GLY A N 1
ATOM 2436 C CA . GLY A 1 300 ? 0.389 22.045 7.702 1.00 94.06 300 GLY A CA 1
ATOM 2437 C C . GLY A 1 300 ? 1.687 21.317 8.057 1.00 94.06 300 GLY A C 1
ATOM 2438 O O . GLY A 1 300 ? 2.759 21.805 7.702 1.00 94.06 300 GLY A O 1
ATOM 2439 N N . ALA A 1 301 ? 1.623 20.152 8.712 1.00 95.25 301 ALA A N 1
ATOM 2440 C CA . ALA A 1 301 ? 2.802 19.316 8.904 1.00 95.25 301 ALA A CA 1
ATOM 2441 C C . ALA A 1 301 ? 3.261 18.695 7.576 1.00 95.25 301 ALA A C 1
ATOM 2443 O O . ALA A 1 301 ? 2.496 18.576 6.615 1.00 95.25 301 ALA A O 1
ATOM 2444 N N . LYS A 1 302 ? 4.517 18.246 7.545 1.00 94.75 302 LYS A N 1
ATOM 2445 C CA . LYS A 1 302 ? 5.092 17.517 6.414 1.00 94.75 302 LYS A CA 1
ATOM 2446 C C . LYS A 1 302 ? 5.535 16.129 6.841 1.00 94.75 302 LYS A C 1
ATOM 2448 O O . LYS A 1 302 ? 6.013 15.939 7.960 1.00 94.75 302 LYS A O 1
ATOM 2453 N N . LEU A 1 303 ? 5.408 15.163 5.938 1.00 95.38 303 LEU A N 1
ATOM 2454 C CA . LEU A 1 303 ? 6.111 13.892 6.060 1.00 95.38 303 LEU A CA 1
ATOM 2455 C C . LEU A 1 303 ? 7.343 13.917 5.156 1.00 95.38 303 LEU A C 1
ATOM 2457 O O . LEU A 1 303 ? 7.241 14.184 3.957 1.00 95.38 303 LEU A O 1
ATOM 2461 N N . VAL A 1 304 ? 8.499 13.614 5.736 1.00 94.44 304 VAL A N 1
ATOM 2462 C CA . VAL A 1 304 ? 9.812 13.620 5.078 1.00 94.44 304 VAL A CA 1
ATOM 2463 C C . VAL A 1 304 ? 10.385 12.210 5.029 1.00 94.44 304 VAL A C 1
ATOM 2465 O O . VAL A 1 304 ? 10.031 11.364 5.852 1.00 94.44 304 VAL A O 1
ATOM 2468 N N . MET A 1 305 ? 11.256 11.948 4.054 1.00 94.31 305 MET A N 1
ATOM 2469 C CA . MET A 1 305 ? 11.918 10.649 3.919 1.00 94.31 305 MET A CA 1
ATOM 2470 C C . MET A 1 305 ? 12.699 10.297 5.188 1.00 94.31 305 MET A C 1
ATOM 2472 O O . MET A 1 305 ? 13.417 11.128 5.746 1.00 94.31 305 MET A O 1
ATOM 2476 N N . LYS A 1 306 ? 12.564 9.046 5.621 1.00 95.25 306 LYS A N 1
ATOM 2477 C CA . LYS A 1 306 ? 13.323 8.457 6.718 1.00 95.25 306 LYS A CA 1
ATOM 2478 C C . LYS A 1 306 ? 14.703 8.012 6.229 1.00 95.25 306 LYS A C 1
ATOM 2480 O O . LYS A 1 306 ? 14.827 7.439 5.144 1.00 95.25 306 LYS A O 1
ATOM 2485 N N . GLY A 1 307 ? 15.701 8.207 7.086 1.00 92.56 307 GLY A N 1
ATOM 2486 C CA . GLY A 1 307 ? 17.105 7.916 6.799 1.00 92.56 307 GLY A CA 1
ATOM 2487 C C . GLY A 1 307 ? 17.774 9.027 5.993 1.00 92.56 307 GLY A C 1
ATOM 2488 O O . GLY A 1 307 ? 17.104 9.808 5.311 1.00 92.56 307 GLY A O 1
ATOM 2489 N N . ASP A 1 308 ? 19.097 9.105 6.096 1.00 89.31 308 ASP A N 1
ATOM 2490 C CA . ASP A 1 308 ? 19.886 10.126 5.412 1.00 89.31 308 ASP A CA 1
ATOM 2491 C C . ASP A 1 308 ? 20.348 9.711 4.017 1.00 89.31 308 ASP A C 1
ATOM 2493 O O . ASP A 1 308 ? 20.587 10.574 3.166 1.00 89.31 308 ASP A O 1
ATOM 2497 N N . GLY A 1 309 ? 20.380 8.408 3.749 1.00 92.38 309 GLY A N 1
ATOM 2498 C CA . GLY A 1 309 ? 20.698 7.847 2.451 1.00 92.38 309 GLY A CA 1
ATOM 2499 C C . GLY A 1 309 ? 20.050 6.487 2.223 1.00 92.38 309 GLY A C 1
ATOM 2500 O O . GLY A 1 309 ? 19.138 6.044 2.923 1.00 92.38 309 GLY A O 1
ATOM 2501 N N . THR A 1 310 ? 20.531 5.800 1.192 1.00 92.94 310 THR A N 1
ATOM 2502 C CA . THR A 1 310 ? 19.992 4.492 0.814 1.00 92.94 310 THR A CA 1
ATOM 2503 C C . THR A 1 310 ? 20.394 3.370 1.769 1.00 92.94 310 THR A C 1
ATOM 2505 O O . THR A 1 310 ? 19.739 2.335 1.777 1.00 92.94 310 THR A O 1
ATOM 2508 N N . GLU A 1 311 ? 21.463 3.541 2.550 1.00 91.88 311 GLU A N 1
ATOM 2509 C CA . GLU A 1 311 ? 21.981 2.505 3.457 1.00 91.88 311 GLU A CA 1
ATOM 2510 C C . GLU A 1 311 ? 21.118 2.332 4.713 1.00 91.88 311 GLU A C 1
ATOM 2512 O O . GLU A 1 311 ? 20.927 1.215 5.189 1.00 91.88 311 GLU A O 1
ATOM 2517 N N . ASP A 1 312 ? 20.572 3.428 5.234 1.00 91.19 312 ASP A N 1
ATOM 2518 C CA . ASP A 1 312 ? 19.804 3.483 6.479 1.00 91.19 312 ASP A CA 1
ATOM 2519 C C . ASP A 1 312 ? 18.307 3.750 6.248 1.00 91.19 312 ASP A C 1
ATOM 2521 O O . ASP A 1 312 ? 17.468 3.398 7.082 1.00 91.19 312 ASP A O 1
ATOM 2525 N N . GLY A 1 313 ? 17.955 4.347 5.107 1.00 94.12 313 GLY A N 1
ATOM 2526 C CA . GLY A 1 313 ? 16.585 4.711 4.764 1.00 94.12 313 GLY A CA 1
ATOM 2527 C C . GLY A 1 313 ? 15.803 3.675 3.947 1.00 94.12 313 GLY A C 1
ATOM 2528 O O . GLY A 1 313 ? 14.575 3.762 3.864 1.00 94.12 313 GLY A O 1
ATOM 2529 N N . VAL A 1 314 ? 16.475 2.672 3.367 1.00 98.00 314 VAL A N 1
ATOM 2530 C CA . VAL A 1 314 ? 15.853 1.721 2.429 1.00 98.00 314 VAL A CA 1
ATOM 2531 C C . VAL A 1 314 ? 15.896 0.302 2.975 1.00 98.00 314 VAL A C 1
ATOM 2533 O O . VAL A 1 314 ? 16.954 -0.236 3.291 1.00 98.00 314 VAL A O 1
ATOM 2536 N N . ARG A 1 315 ? 14.735 -0.355 3.011 1.00 98.00 315 ARG A N 1
ATOM 2537 C CA . ARG A 1 315 ? 14.650 -1.803 3.254 1.00 98.00 315 ARG A CA 1
ATOM 2538 C C . ARG A 1 315 ? 14.474 -2.535 1.932 1.00 98.00 315 ARG A C 1
ATOM 2540 O O . ARG A 1 315 ? 13.792 -2.046 1.039 1.00 98.00 315 ARG A O 1
ATOM 2547 N N . GLU A 1 316 ? 15.046 -3.726 1.816 1.00 98.06 316 GLU A N 1
ATOM 2548 C CA . GLU A 1 316 ? 14.854 -4.593 0.653 1.00 98.06 316 GLU A CA 1
ATOM 2549 C C . GLU A 1 316 ? 14.302 -5.950 1.079 1.00 98.06 316 GLU A C 1
ATOM 2551 O O . GLU A 1 316 ? 14.691 -6.505 2.108 1.00 98.06 316 GLU A O 1
ATOM 2556 N N . TRP A 1 317 ? 13.409 -6.497 0.262 1.00 97.94 317 TRP A N 1
ATOM 2557 C CA . TRP A 1 317 ? 13.044 -7.906 0.303 1.00 97.94 317 TRP A CA 1
ATOM 2558 C C . TRP A 1 317 ? 12.758 -8.423 -1.110 1.00 97.94 317 TRP A C 1
ATOM 2560 O O . TRP A 1 317 ? 12.582 -7.645 -2.049 1.00 97.94 317 TRP A O 1
ATOM 2570 N N . ASP A 1 318 ? 12.744 -9.745 -1.274 1.00 97.88 318 ASP A N 1
ATOM 2571 C CA . ASP A 1 318 ? 12.501 -10.399 -2.558 1.00 97.88 318 ASP A CA 1
ATOM 2572 C C . ASP A 1 318 ? 11.438 -11.497 -2.461 1.00 97.88 318 ASP A C 1
ATOM 2574 O O . ASP A 1 318 ? 11.098 -11.982 -1.377 1.00 97.88 318 ASP A O 1
ATOM 2578 N N . TRP A 1 319 ? 10.870 -11.851 -3.614 1.00 96.81 319 TRP A N 1
ATOM 2579 C CA . TRP A 1 319 ? 9.938 -12.968 -3.742 1.00 96.81 319 TRP A CA 1
ATOM 2580 C C . TRP A 1 319 ? 9.902 -13.529 -5.166 1.00 96.81 319 TRP A C 1
ATOM 2582 O O . TRP A 1 319 ? 10.373 -12.908 -6.116 1.00 96.81 319 TRP A O 1
ATOM 2592 N N . MET A 1 320 ? 9.329 -14.723 -5.331 1.00 96.44 320 MET A N 1
ATOM 2593 C CA . MET A 1 320 ? 9.204 -15.377 -6.639 1.00 96.44 320 MET A CA 1
ATOM 2594 C C . MET A 1 320 ? 7.837 -15.094 -7.269 1.00 96.44 320 MET A C 1
ATOM 2596 O O . MET A 1 320 ? 6.858 -15.806 -7.018 1.00 96.44 320 MET A O 1
ATOM 2600 N N . GLY A 1 321 ? 7.790 -14.066 -8.113 1.00 95.12 321 GLY A N 1
ATOM 2601 C CA . GLY A 1 321 ? 6.612 -13.687 -8.889 1.00 95.12 321 GLY A CA 1
ATOM 2602 C C . GLY A 1 321 ? 6.343 -14.613 -10.073 1.00 95.12 321 GLY A C 1
ATOM 2603 O O . GLY A 1 321 ? 7.175 -15.467 -10.388 1.00 95.12 321 GLY A O 1
ATOM 2604 N N . PRO A 1 322 ? 5.170 -14.500 -10.713 1.00 95.50 322 PRO A N 1
ATOM 2605 C CA . PRO A 1 322 ? 4.854 -15.258 -11.917 1.00 95.50 322 PRO A CA 1
ATOM 2606 C C . PRO A 1 322 ? 5.547 -14.653 -13.143 1.00 95.50 322 PRO A C 1
ATOM 2608 O O . PRO A 1 322 ? 5.839 -13.462 -13.180 1.00 95.50 322 PRO A O 1
ATOM 2611 N N . THR A 1 323 ? 5.776 -15.458 -14.173 1.00 95.69 323 THR A N 1
ATOM 2612 C CA . THR A 1 323 ? 6.231 -14.994 -15.503 1.00 95.69 323 THR A CA 1
ATOM 2613 C C . THR A 1 323 ? 5.088 -14.804 -16.499 1.00 95.69 323 THR A C 1
ATOM 2615 O O . THR A 1 323 ? 5.288 -14.250 -17.580 1.00 95.69 323 THR A O 1
ATOM 2618 N N . CYS A 1 324 ? 3.879 -15.224 -16.140 1.00 95.19 324 CYS A N 1
ATOM 2619 C CA . CYS A 1 324 ? 2.652 -14.939 -16.871 1.00 95.19 324 CYS A CA 1
ATOM 2620 C C . CYS A 1 324 ? 1.769 -14.021 -16.029 1.00 95.19 324 CYS A C 1
ATOM 2622 O O . CYS A 1 324 ? 1.734 -14.155 -14.808 1.00 95.19 324 CYS A O 1
ATOM 2624 N N . PHE A 1 325 ? 1.042 -13.123 -16.687 1.00 93.88 325 PHE A N 1
ATOM 2625 C CA . PHE A 1 325 ? -0.010 -12.346 -16.051 1.00 93.88 325 PHE A CA 1
ATOM 2626 C C . PHE A 1 325 ? -1.330 -12.518 -16.799 1.00 93.88 325 PHE A C 1
ATOM 2628 O O . PHE A 1 325 ? -1.401 -12.195 -17.984 1.00 93.88 325 PHE A O 1
ATOM 2635 N N . ASN A 1 326 ? -2.357 -13.045 -16.130 1.00 89.31 326 ASN A N 1
ATOM 2636 C CA . ASN A 1 326 ? -3.633 -13.467 -16.713 1.00 89.31 326 ASN A CA 1
ATOM 2637 C C . ASN A 1 326 ? -3.427 -14.300 -17.991 1.00 89.31 326 ASN A C 1
ATOM 2639 O O . ASN A 1 326 ? -3.897 -13.931 -19.068 1.00 89.31 326 ASN A O 1
ATOM 2643 N N . ASN A 1 327 ? -2.667 -15.392 -17.880 1.00 88.06 327 ASN A N 1
ATOM 2644 C CA . ASN A 1 327 ? -2.270 -16.276 -18.982 1.00 88.06 327 ASN A CA 1
ATOM 2645 C C . ASN A 1 327 ? -1.451 -15.625 -20.115 1.00 88.06 327 ASN A C 1
ATOM 2647 O O . ASN A 1 327 ? -1.172 -16.272 -21.125 1.00 88.06 327 ASN A O 1
ATOM 2651 N N . ARG A 1 328 ? -1.018 -14.366 -19.972 1.00 93.88 328 ARG A N 1
ATOM 2652 C CA . ARG A 1 328 ? -0.178 -13.680 -20.959 1.00 93.88 328 ARG A CA 1
ATOM 2653 C C . ARG A 1 328 ? 1.282 -13.659 -20.523 1.00 93.88 328 ARG A C 1
ATOM 2655 O O . ARG A 1 328 ? 1.617 -13.116 -19.470 1.00 93.88 328 ARG A O 1
ATOM 2662 N N . ARG A 1 329 ? 2.166 -14.177 -21.376 1.00 95.06 329 ARG A N 1
ATOM 2663 C CA . ARG A 1 329 ? 3.621 -14.009 -21.255 1.00 95.06 329 ARG A CA 1
ATOM 2664 C C . ARG A 1 329 ? 4.079 -12.809 -22.083 1.00 95.06 329 ARG A C 1
ATOM 2666 O O . ARG A 1 329 ? 3.547 -12.562 -23.164 1.00 95.06 329 ARG A O 1
ATOM 2673 N N . TYR A 1 330 ? 5.058 -12.073 -21.573 1.00 95.19 330 TYR A N 1
ATOM 2674 C CA . TYR A 1 330 ? 5.660 -10.930 -22.260 1.00 95.19 330 TYR A CA 1
ATOM 2675 C C . TYR A 1 330 ? 7.047 -11.308 -22.781 1.00 95.19 330 TYR A C 1
ATOM 2677 O O . TYR A 1 330 ? 7.688 -12.200 -22.230 1.00 95.19 330 TYR A O 1
ATOM 2685 N N . THR A 1 331 ? 7.503 -10.660 -23.853 1.00 94.50 331 THR A N 1
ATOM 2686 C CA . THR A 1 331 ? 8.731 -11.041 -24.580 1.00 94.50 331 THR A CA 1
ATOM 2687 C C . THR A 1 331 ? 9.994 -10.941 -23.731 1.00 94.50 331 THR A C 1
ATOM 2689 O O . THR A 1 331 ? 10.931 -11.704 -23.933 1.00 94.50 331 THR A O 1
ATOM 2692 N N . HIS A 1 332 ? 10.016 -10.028 -22.763 1.00 94.69 332 HIS A N 1
ATOM 2693 C CA . HIS A 1 332 ? 11.111 -9.865 -21.810 1.00 94.69 332 HIS A CA 1
ATOM 2694 C C . HIS A 1 332 ? 11.008 -10.792 -20.594 1.00 94.69 332 HIS A C 1
ATOM 2696 O O . HIS A 1 332 ? 11.859 -10.717 -19.716 1.00 94.69 332 HIS A O 1
ATOM 2702 N N . HIS A 1 333 ? 9.996 -11.656 -20.495 1.00 95.88 333 HIS A N 1
ATOM 2703 C CA . HIS A 1 333 ? 9.929 -12.666 -19.439 1.00 95.88 333 HIS A CA 1
ATOM 2704 C C . HIS A 1 333 ? 10.675 -13.939 -19.862 1.00 95.88 333 HIS A C 1
ATOM 2706 O O . HIS A 1 333 ? 10.588 -14.371 -21.010 1.00 95.88 333 HIS A O 1
ATOM 2712 N N . GLY A 1 334 ? 11.378 -14.572 -18.918 1.00 90.94 334 GLY A N 1
ATOM 2713 C CA . GLY A 1 334 ? 12.027 -15.868 -19.145 1.00 90.94 334 GLY A CA 1
ATOM 2714 C C . GLY A 1 334 ? 11.024 -16.998 -19.416 1.00 90.94 334 GLY A C 1
ATOM 2715 O O . GLY A 1 334 ? 9.814 -16.802 -19.322 1.00 90.94 334 GLY A O 1
ATOM 2716 N N . THR A 1 335 ? 11.516 -18.199 -19.730 1.00 91.69 335 THR A N 1
ATOM 2717 C CA . THR A 1 335 ? 10.681 -19.376 -20.054 1.00 91.69 335 THR A CA 1
ATOM 2718 C C . THR A 1 335 ? 10.132 -20.113 -18.832 1.00 91.69 335 THR A C 1
ATOM 2720 O O . THR A 1 335 ? 9.121 -20.796 -18.952 1.00 91.69 335 THR A O 1
ATOM 2723 N N . GLY A 1 336 ? 10.756 -19.960 -17.659 1.00 92.44 336 GLY A N 1
ATOM 2724 C CA . GLY A 1 336 ? 10.288 -20.584 -16.417 1.00 92.44 336 GLY A CA 1
ATOM 2725 C C . GLY A 1 336 ? 8.939 -20.041 -15.940 1.00 92.44 336 GLY A C 1
ATOM 2726 O O . GLY A 1 336 ? 8.448 -19.033 -16.451 1.00 92.44 336 GLY A O 1
ATOM 2727 N N . ASP A 1 337 ? 8.355 -20.677 -14.924 1.00 92.00 337 ASP A N 1
ATOM 2728 C CA . ASP A 1 337 ? 7.051 -20.294 -14.342 1.00 92.00 337 ASP A CA 1
ATOM 2729 C C . ASP A 1 337 ? 7.144 -19.127 -13.355 1.00 92.00 337 ASP A C 1
ATOM 2731 O O . ASP A 1 337 ? 6.139 -18.543 -12.938 1.00 92.00 337 ASP A O 1
ATOM 2735 N N . THR A 1 338 ? 8.368 -18.800 -12.941 1.00 95.88 338 THR A N 1
ATOM 2736 C CA . THR A 1 338 ? 8.626 -17.839 -11.875 1.00 95.88 338 THR A CA 1
ATOM 2737 C C . THR A 1 338 ? 9.783 -16.925 -12.232 1.00 95.88 338 THR A C 1
ATOM 2739 O O . THR A 1 338 ? 10.719 -17.341 -12.915 1.00 95.88 338 THR A O 1
ATOM 2742 N N . MET A 1 339 ? 9.724 -15.683 -11.764 1.00 96.12 339 MET A N 1
ATOM 2743 C CA . MET A 1 339 ? 10.824 -14.733 -11.863 1.00 96.12 339 MET A CA 1
ATOM 2744 C C . MET A 1 339 ? 11.031 -14.023 -10.536 1.00 96.12 339 MET A C 1
ATOM 2746 O O . MET A 1 339 ? 10.080 -13.762 -9.797 1.00 96.12 339 MET A O 1
ATOM 2750 N N . LYS A 1 340 ? 12.294 -13.735 -10.225 1.00 97.69 340 LYS A N 1
ATOM 2751 C CA . LYS A 1 340 ? 12.649 -13.055 -8.988 1.00 97.69 340 LYS A CA 1
ATOM 2752 C C . LYS A 1 340 ? 12.196 -11.597 -9.053 1.00 97.69 340 LYS A C 1
ATOM 2754 O O . LYS A 1 340 ? 12.579 -10.860 -9.964 1.00 97.69 340 LYS A O 1
ATOM 2759 N N . MET A 1 341 ? 11.391 -11.211 -8.077 1.00 97.81 341 MET A N 1
ATOM 2760 C CA . MET A 1 341 ? 10.947 -9.850 -7.814 1.00 97.81 341 MET A CA 1
ATOM 2761 C C . MET A 1 341 ? 11.757 -9.286 -6.659 1.00 97.81 341 MET A C 1
ATOM 2763 O O . MET A 1 341 ? 12.049 -9.997 -5.701 1.00 97.81 341 MET A O 1
ATOM 2767 N N . ILE A 1 342 ? 12.084 -8.009 -6.747 1.00 98.38 342 ILE A N 1
ATOM 2768 C CA . ILE A 1 342 ? 12.754 -7.233 -5.714 1.00 98.38 342 ILE A CA 1
ATOM 2769 C C . ILE A 1 342 ? 11.836 -6.089 -5.315 1.00 98.38 342 ILE A C 1
ATOM 2771 O O . ILE A 1 342 ? 11.172 -5.489 -6.163 1.00 98.38 342 ILE A O 1
ATOM 2775 N N . VAL A 1 343 ? 11.791 -5.797 -4.024 1.00 98.56 343 VAL A N 1
ATOM 2776 C CA . VAL A 1 343 ? 10.986 -4.720 -3.464 1.00 98.56 343 VAL A CA 1
ATOM 2777 C C . VAL A 1 343 ? 11.895 -3.848 -2.620 1.00 98.56 343 VAL A C 1
ATOM 2779 O O . VAL A 1 343 ? 12.425 -4.297 -1.604 1.00 98.56 343 VAL A O 1
ATOM 2782 N N . LYS A 1 344 ? 12.073 -2.597 -3.044 1.00 98.38 344 LYS A N 1
ATOM 2783 C CA . LYS A 1 344 ? 12.729 -1.560 -2.243 1.00 98.38 344 LYS A CA 1
ATOM 2784 C C . LYS A 1 344 ? 11.638 -0.787 -1.506 1.00 98.38 344 LYS A C 1
ATOM 2786 O O . LYS A 1 344 ? 10.661 -0.365 -2.119 1.00 98.38 344 LYS A O 1
ATOM 2791 N N . VAL A 1 345 ? 11.783 -0.623 -0.201 1.00 98.44 345 VAL A N 1
ATOM 2792 C CA . VAL A 1 345 ? 10.791 0.006 0.671 1.00 98.44 345 VAL A CA 1
ATOM 2793 C C . VAL A 1 345 ? 11.382 1.284 1.240 1.00 98.44 345 VAL A C 1
ATOM 2795 O O . VAL A 1 345 ? 12.426 1.240 1.890 1.00 98.44 345 VAL A O 1
ATOM 2798 N N . VAL A 1 346 ? 10.695 2.398 1.002 1.00 97.75 346 VAL A N 1
ATOM 2799 C CA . VAL A 1 346 ? 11.061 3.728 1.498 1.00 97.75 346 VAL A CA 1
ATOM 2800 C C . VAL A 1 346 ? 9.948 4.234 2.406 1.00 97.75 346 VAL A C 1
ATOM 2802 O O . VAL A 1 346 ? 8.765 4.050 2.111 1.00 97.75 346 VAL A O 1
ATOM 2805 N N . GLU A 1 347 ? 10.322 4.853 3.520 1.00 97.50 347 GLU A N 1
ATOM 2806 C CA . GLU A 1 347 ? 9.379 5.381 4.506 1.00 97.50 347 GLU A CA 1
ATOM 2807 C C . GLU A 1 347 ? 9.444 6.907 4.546 1.00 97.50 347 GLU A C 1
ATOM 2809 O O . GLU A 1 347 ? 10.524 7.492 4.527 1.00 97.50 347 GLU A O 1
ATOM 2814 N N . TRP A 1 348 ? 8.282 7.540 4.670 1.00 96.62 348 TRP A N 1
ATOM 2815 C CA . TRP A 1 348 ? 8.122 8.938 5.037 1.00 96.62 348 TRP A CA 1
ATOM 2816 C C . TRP A 1 348 ? 7.451 9.005 6.401 1.00 96.62 348 TRP A C 1
ATOM 2818 O O . TRP A 1 348 ? 6.467 8.305 6.648 1.00 96.62 348 TRP A O 1
ATOM 2828 N N . VAL A 1 349 ? 7.970 9.852 7.279 1.00 97.00 349 VAL A N 1
ATOM 2829 C CA . VAL A 1 349 ? 7.467 10.047 8.644 1.00 97.00 349 VAL A CA 1
ATOM 2830 C C . VAL A 1 349 ? 7.275 11.529 8.911 1.00 97.00 349 VAL A C 1
ATOM 2832 O O . VAL A 1 349 ? 7.921 12.357 8.270 1.00 97.00 349 VAL A O 1
ATOM 2835 N N . VAL A 1 350 ? 6.385 11.868 9.844 1.00 96.31 350 VAL A N 1
ATOM 2836 C CA . VAL A 1 350 ? 6.169 13.264 10.256 1.00 96.31 350 VAL A CA 1
ATOM 2837 C C . VAL A 1 350 ? 7.497 13.893 10.658 1.00 96.31 350 VAL A C 1
ATOM 2839 O O . VAL A 1 350 ? 8.231 13.344 11.485 1.00 96.31 350 VAL A O 1
ATOM 2842 N N . GLU A 1 351 ? 7.795 15.045 10.063 1.00 90.94 351 GLU A N 1
ATOM 2843 C CA . GLU A 1 351 ? 8.936 15.860 10.445 1.00 90.94 351 GLU A CA 1
ATOM 2844 C C . GLU A 1 351 ? 8.772 16.263 11.911 1.00 90.94 351 GLU A C 1
ATOM 2846 O O . GLU A 1 351 ? 7.797 16.916 12.293 1.00 90.94 351 GLU A O 1
ATOM 2851 N N . LYS A 1 352 ? 9.709 15.837 12.762 1.00 80.81 352 LYS A N 1
ATOM 2852 C CA . LYS A 1 3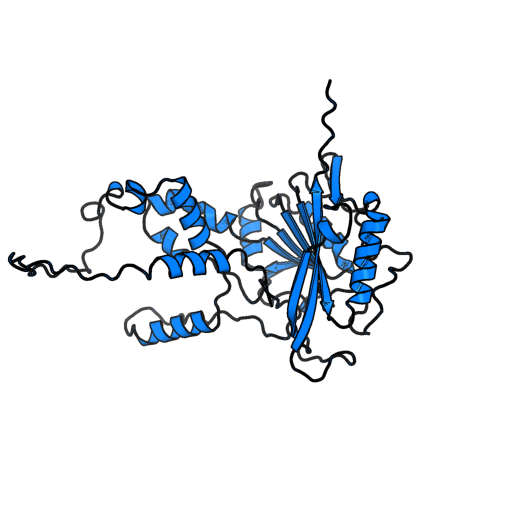52 ? 9.742 16.323 14.137 1.00 80.81 352 LYS A CA 1
ATOM 2853 C C . LYS A 1 352 ? 10.074 17.806 14.067 1.00 80.81 352 LYS A C 1
ATOM 2855 O O . LYS A 1 352 ? 11.164 18.166 13.631 1.00 80.81 352 LYS A O 1
ATOM 2860 N N . SER A 1 353 ? 9.145 18.655 14.494 1.00 58.19 353 SER A N 1
ATOM 2861 C CA . SER A 1 353 ? 9.450 20.055 14.761 1.00 58.19 353 SER A CA 1
ATOM 2862 C C . SER A 1 353 ? 10.635 20.088 15.717 1.00 58.19 353 SER A C 1
ATOM 2864 O O . SER A 1 353 ? 10.552 19.491 16.791 1.00 58.19 353 SER A O 1
ATOM 2866 N N . ALA A 1 354 ? 11.732 20.735 15.319 1.00 46.06 354 ALA A N 1
ATOM 2867 C CA . ALA A 1 354 ? 12.810 21.036 16.246 1.00 46.06 354 ALA A CA 1
ATOM 2868 C C . ALA A 1 354 ? 12.175 21.748 17.445 1.00 46.06 354 ALA A C 1
ATOM 2870 O O . ALA A 1 354 ? 11.564 22.808 17.272 1.00 46.06 354 ALA A O 1
ATOM 2871 N N . GLU A 1 355 ? 12.241 21.131 18.626 1.00 41.12 355 GLU A N 1
ATOM 2872 C CA . GLU A 1 355 ? 11.968 21.833 19.872 1.00 41.12 355 GLU A CA 1
ATOM 2873 C C . GLU A 1 355 ? 12.887 23.051 19.854 1.00 41.12 355 GLU A C 1
ATOM 2875 O O . GLU A 1 355 ? 14.111 22.940 19.882 1.00 41.12 355 GLU A O 1
ATOM 2880 N N . LYS A 1 356 ? 12.293 24.231 19.667 1.00 38.50 356 LYS A N 1
ATOM 2881 C CA . LYS A 1 356 ? 12.981 25.459 20.014 1.00 38.50 356 LYS A CA 1
ATOM 2882 C C . LYS A 1 356 ? 13.060 25.414 21.529 1.00 38.50 356 LYS A C 1
ATOM 2884 O O . LYS A 1 356 ? 12.059 25.697 22.181 1.00 38.50 356 LYS A O 1
ATOM 2889 N N . ASP A 1 357 ? 14.207 24.995 22.046 1.00 36.44 357 ASP A N 1
ATOM 2890 C CA . ASP A 1 357 ? 14.593 25.282 23.420 1.00 36.44 357 ASP A CA 1
ATOM 2891 C C . ASP A 1 357 ? 14.425 26.799 23.612 1.00 36.44 357 ASP A C 1
ATOM 2893 O O . ASP A 1 357 ? 15.122 27.595 22.973 1.00 36.44 357 ASP A O 1
ATOM 2897 N N . VAL A 1 358 ? 13.410 27.189 24.389 1.00 37.34 358 VAL A N 1
ATOM 2898 C CA . VAL A 1 358 ? 13.167 28.568 24.841 1.00 37.34 358 VAL A CA 1
ATOM 2899 C C . VAL A 1 358 ? 13.685 28.701 26.257 1.00 37.34 358 VAL A C 1
ATOM 2901 O O . VAL A 1 358 ? 13.345 27.818 27.078 1.00 37.34 358 VAL A O 1
#

Organism: NCBI:txid1303443

Sequence (358 aa):
MFVPSGSSSRIRKMVQNLKVSDKTAKVDNTAKVDNTAKVDNTAKIDMTNANPQSQSPLFGTVPPEIRNEIFSLAIAEYTQSEQQIEWALRAQVLEETVWSEEAVKPPETYLRDTYYRRPGQEGEKRVDVALLRTCKLIWSETKALPEKAVEIALWFGHNTRAPPRTIRKINDLSVPGHVDRLMQKFENQPSSLTNPVHIYAQMFKIRSAFGSLRRMHQVAPREVTLTLRYTDWWFWENNAAIYPVSSTPFFGTQDIVLPKSVEKVIIEFEHTEMKRQQLEGVIGELYAKRNSWSWDREDGAKLVMKGDGTEDGVREWDWMGPTCFNNRRYTHHGTGDTMKMIVKVVEWVVEKSAEKDV

Foldseek 3Di:
DDDPPVLPVVVVVVVVVVPPDPDDDDDDDDDDDPPPDPPPPPPDDDPVPDDDPCPPCLNVPNDPVVNVVVLLSLFAKDDQDPVNLVVVVVVVVVDPDDDDDPPVDRFDQDDQQQLADDVVPRGDIDTDCVQCVPDPVSVVSRVCSNLQNDEFEKEFDDPSNDDPQQPDDDPRIGGHPVNVVSLVVCVVPFCQHQHEYEYEYQLVCPQVRLVVQVVSRNYQYQEYEYECEQVSQPPSLVVDQPPPPPVDDSHAQVPHAHEPSHFKYKYKYKHFPVCVVSVVNVQQVCLVPQVRDWHHYPVRWIWGWPDNGCVGFKDKDKDWGACHHPNDHGPPGDPDGTTIMMIIMIMTGTDPDPPPPD

pLDDT: mean 77.66, std 21.49, range [21.27, 98.56]

Secondary structure (DSSP, 8-state):
-----TTHHHHHHHHHHTS---------------------TTS---TTTSPPGGGSHHHHTS-HHHHHHHHHHHT--BPPPHHHHHHHHHHHHH--S---S---PPP-BPPTTSSS-BTTBSB--B---TGGGS-HHHHHHHTTHHHHH--EEEEESSGGGS-TTEEEEETTEEEEHHHHHHHHHTTTSTT-B---EEEEE-GGGHHHHHHHHHH-TTB--SEEEEEE-GGGSTTGGGT----SPPSS-SS-STT-EEPTT--EEEEEEEEEGGGHHHHHHHHHHHHHTGGG--EEETTS-EEEESSSSHHHHEEEEEEEEESEETTEE-TTS-SSSEEEEEEEEEEEEE--------